Protein 8PZK (pdb70)

Organism: NCBI:txid1173026

Nearest PDB structures (foldseek):
  8pzk-assembly1_A  TM=1.003E+00  e=6.090E-59  Gloeocapsa sp. PCC 7428
  6s5l-assembly1_D  TM=9.122E-01  e=1.114E-14  Nostoc sp. PCC 7120 = FACHB-418
  6s5l-assembly1_I  TM=9.347E-01  e=3.614E-14  Nostoc sp. PCC 7120 = FACHB-418
  4xb4-assembly2_B  TM=9.027E-01  e=2.298E-13  Synechocystis sp. PCC 6803 substr. Kazusa
  5fcx-assembly1_A  TM=8.619E-01  e=5.285E-11  Nostoc sp. PCC 7120 = FACHB-418

B-factor: mean 34.84, std 12.85, range [13.61, 102.85]

Structure (mmCIF, N/CA/C/O backbone):
data_8PZK
#
_entry.id   8PZK
#
_cell.length_a   52.661
_cell.length_b   52.661
_cell.length_c   216.831
_cell.angle_alpha   90.000
_cell.angle_beta   90.000
_cell.angle_gamma   90.000
#
_symmetry.space_group_name_H-M   'P 43 21 2'
#
loop_
_entity.id
_entity.type
_entity.pdbx_description
1 polymer 'Orange carotenoid-binding protein'
2 non-polymer beta,beta-caroten-4-one
3 non-polymer 2-AMINO-2-HYDROXYMETHYL-PROPANE-1,3-DIOL
4 non-polymer 'AZIDE ION'
5 non-polymer GLYCEROL
6 water water
#
loop_
_atom_site.group_PDB
_atom_site.id
_atom_site.type_symbol
_atom_site.label_atom_id
_atom_site.label_alt_id
_atom_site.label_comp_id
_atom_site.label_asym_id
_atom_site.label_entity_id
_atom_site.label_seq_id
_atom_site.pdbx_PDB_ins_code
_atom_site.Cartn_x
_atom_site.Cartn_y
_atom_site.Cartn_z
_atom_site.occupancy
_atom_site.B_iso_or_equiv
_atom_site.auth_seq_id
_atom_site.auth_comp_id
_atom_site.auth_asym_id
_atom_site.auth_atom_id
_atom_site.pdbx_PDB_model_num
ATOM 1 N N . HIS A 1 3 ? -4.866 8.771 -14.529 1.000 86.457 0 HIS A N 1
ATOM 2 C CA . HIS A 1 3 ? -5.969 7.771 -14.609 1.000 81.841 0 HIS A CA 1
ATOM 3 C C . HIS A 1 3 ? -5.371 6.374 -14.858 1.000 87.485 0 HIS A C 1
ATOM 4 O O . HIS A 1 3 ? -4.449 6.220 -15.661 1.000 88.145 0 HIS A O 1
ATOM 19 N N . MET A 1 4 ? -5.897 5.361 -14.144 1.000 83.349 1 MET A N 1
ATOM 20 C CA . MET A 1 4 ? -5.515 3.960 -14.297 1.000 77.020 1 MET A CA 1
ATOM 21 C C . MET A 1 4 ? -6.774 3.113 -14.486 1.000 64.602 1 MET A C 1
ATOM 22 O O . MET A 1 4 ? -7.757 3.322 -13.789 1.000 63.087 1 MET A O 1
ATOM 36 N N . THR A 1 5 ? -6.733 2.130 -15.393 1.000 54.774 2 THR A N 1
ATOM 37 C CA . THR A 1 5 ? -7.877 1.245 -15.594 1.000 52.293 2 THR A CA 1
ATOM 38 C C . THR A 1 5 ? -7.855 0.158 -14.481 1.000 48.609 2 THR A C 1
ATOM 39 O O . THR A 1 5 ? -8.903 -0.098 -13.879 1.000 44.781 2 THR A O 1
ATOM 50 N N . PHE A 1 6 ? -6.675 -0.397 -14.106 1.000 40.530 3 PHE A N 1
ATOM 51 C CA . PHE A 1 6 ? -6.527 -1.369 -13.022 1.000 37.301 3 PHE A CA 1
ATOM 52 C C . PHE A 1 6 ? -5.302 -1.042 -12.170 1.000 36.355 3 PHE A C 1
ATOM 53 O O . PHE A 1 6 ? -4.299 -0.537 -12.677 1.000 34.962 3 PHE A O 1
ATOM 70 N N . THR A 1 7 ? -5.413 -1.281 -10.853 1.000 33.538 4 THR A N 1
ATOM 71 C CA . THR A 1 7 ? -4.278 -1.340 -9.950 1.000 33.424 4 THR A CA 1
ATOM 72 C C . THR A 1 7 ? -4.203 -2.774 -9.467 1.000 29.490 4 THR A C 1
ATOM 73 O O . THR A 1 7 ? -5.200 -3.498 -9.557 1.000 30.017 4 THR A O 1
ATOM 84 N N . ILE A 1 8 ? -3.041 -3.136 -8.911 1.000 32.139 5 ILE A N 1
ATOM 85 C CA . ILE A 1 8 ? -2.839 -4.442 -8.300 1.000 31.929 5 ILE A CA 1
ATOM 86 C C . ILE A 1 8 ? -3.980 -4.704 -7.323 1.000 31.786 5 ILE A C 1
ATOM 87 O O . ILE A 1 8 ? -4.511 -5.823 -7.264 1.000 28.123 5 ILE A O 1
ATOM 103 N N . GLU A 1 9 ? -4.325 -3.662 -6.547 1.000 38.089 6 GLU A N 1
ATOM 104 C CA . GLU A 1 9 ? -5.352 -3.798 -5.518 1.000 36.243 6 GLU A CA 1
ATOM 105 C C . GLU A 1 9 ? -6.681 -4.093 -6.193 1.000 33.410 6 GLU A C 1
ATOM 106 O O . GLU A 1 9 ? -7.339 -5.040 -5.811 1.000 33.288 6 GLU A O 1
ATOM 118 N N . SER A 1 10 ? -7.066 -3.333 -7.224 1.000 33.619 7 SER A N 1
ATOM 119 C CA . SER A 1 10 ? -8.357 -3.600 -7.833 1.000 33.343 7 SER A CA 1
ATOM 120 C C . SER A 1 10 ? -8.343 -4.929 -8.588 1.000 33.867 7 SER A C 1
ATOM 121 O O . SER A 1 10 ? -9.398 -5.540 -8.703 1.000 35.876 7 SER A O 1
ATOM 129 N N . ALA A 1 11 ? -7.168 -5.398 -9.060 1.000 32.859 8 ALA A N 1
ATOM 130 C CA . ALA A 1 11 ? -7.083 -6.671 -9.784 1.000 32.357 8 ALA A CA 1
ATOM 131 C C . ALA A 1 11 ? -7.391 -7.852 -8.871 1.000 29.499 8 ALA A C 1
ATOM 132 O O . ALA A 1 11 ? -7.839 -8.903 -9.327 1.000 29.636 8 ALA A O 1
ATOM 139 N N . ARG A 1 12 ? -7.153 -7.688 -7.572 1.000 28.937 9 ARG A N 1
ATOM 140 C CA . ARG A 1 12 ? -7.380 -8.791 -6.661 1.000 29.263 9 ARG A CA 1
ATOM 141 C C . ARG A 1 12 ? -8.840 -9.237 -6.630 1.000 29.082 9 ARG A C 1
ATOM 142 O O . ARG A 1 12 ? -9.054 -10.351 -6.178 1.000 28.940 9 ARG A O 1
ATOM 163 N N . SER A 1 13 ? -9.804 -8.379 -7.049 1.000 29.794 10 SER A N 1
ATOM 164 C CA A SER A 1 13 ? -11.224 -8.675 -6.917 0.500 30.824 10 SER A CA 1
ATOM 165 C CA B SER A 1 13 ? -11.234 -8.640 -6.930 0.500 31.412 10 SER A CA 1
ATOM 166 C C . SER A 1 13 ? -11.819 -9.283 -8.197 1.000 29.882 10 SER A C 1
ATOM 167 O O . SER A 1 13 ? -13.028 -9.457 -8.276 1.000 32.224 10 SER A O 1
ATOM 181 N N . ILE A 1 14 ? -11.003 -9.633 -9.213 1.000 27.971 11 ILE A N 1
ATOM 182 C CA . ILE A 1 14 ? -11.532 -10.278 -10.426 1.000 26.647 11 ILE A CA 1
ATOM 183 C C . ILE A 1 14 ? -12.153 -11.661 -10.084 1.000 25.866 11 ILE A C 1
ATOM 184 O O . ILE A 1 14 ? -11.633 -12.391 -9.227 1.000 23.707 11 ILE A O 1
ATOM 200 N N . PHE A 1 15 ? -13.254 -12.031 -10.793 1.000 25.534 12 PHE A N 1
ATOM 201 C CA . PHE A 1 15 ? -14.023 -13.257 -10.526 1.000 27.253 12 PHE A CA 1
ATOM 202 C C . PHE A 1 15 ? -14.336 -13.367 -9.020 1.000 26.291 12 PHE A C 1
ATOM 203 O O . PHE A 1 15 ? -13.914 -14.323 -8.358 1.000 23.252 12 PHE A O 1
ATOM 220 N N . PRO A 1 16 ? -15.027 -12.343 -8.457 1.000 28.152 13 PRO A N 1
ATOM 221 C CA . PRO A 1 16 ? -15.160 -12.190 -7.020 1.000 30.831 13 PRO A CA 1
ATOM 222 C C . PRO A 1 16 ? -15.969 -13.312 -6.374 1.000 32.557 13 PRO A C 1
ATOM 223 O O . PRO A 1 16 ? -15.797 -13.571 -5.192 1.000 32.748 13 PRO A O 1
ATOM 234 N N . ASP A 1 17 ? -16.798 -14.015 -7.158 1.000 32.039 14 ASP A N 1
ATOM 235 C CA . ASP A 1 17 ? -17.575 -15.134 -6.637 1.000 33.633 14 ASP A CA 1
ATOM 236 C C . ASP A 1 17 ? -16.858 -16.490 -6.749 1.000 32.774 14 ASP A C 1
ATOM 237 O O . ASP A 1 17 ? -17.483 -17.526 -6.542 1.000 32.582 14 ASP A O 1
ATOM 246 N N . THR A 1 18 ? -15.536 -16.514 -6.965 1.000 29.797 15 THR A N 1
ATOM 247 C CA . THR A 1 18 ? -14.764 -17.750 -6.849 1.000 28.241 15 THR A CA 1
ATOM 248 C C . THR A 1 18 ? -14.983 -18.360 -5.462 1.000 31.542 15 THR A C 1
ATOM 249 O O . THR A 1 18 ? -14.950 -17.606 -4.502 1.000 31.640 15 THR A O 1
ATOM 260 N N . GLN A 1 19 ? -15.111 -19.695 -5.375 1.000 31.137 16 GLN A N 1
ATOM 261 C CA . GLN A 1 19 ? -15.495 -20.402 -4.146 1.000 35.243 16 GLN A CA 1
ATOM 262 C C . GLN A 1 19 ? -14.232 -20.824 -3.378 1.000 28.479 16 GLN A C 1
ATOM 263 O O . GLN A 1 19 ? -13.806 -21.978 -3.409 1.000 28.097 16 GLN A O 1
ATOM 277 N N . VAL A 1 20 ? -13.656 -19.889 -2.619 1.000 24.885 17 VAL A N 1
ATOM 278 C CA . VAL A 1 20 ? -12.393 -20.093 -1.929 1.000 26.278 17 VAL A CA 1
ATOM 279 C C . VAL A 1 20 ? -12.641 -20.893 -0.642 1.000 24.353 17 VAL A C 1
ATOM 280 O O . VAL A 1 20 ? -13.705 -20.746 -0.048 1.000 24.750 17 VAL A O 1
ATOM 293 N N . ALA A 1 21 ? -11.688 -21.784 -0.261 1.000 24.441 18 ALA A N 1
ATOM 294 C CA . ALA A 1 21 ? -11.800 -22.628 0.940 1.000 24.914 18 ALA A CA 1
ATOM 295 C C . ALA A 1 21 ? -11.408 -21.826 2.191 1.000 25.232 18 ALA A C 1
ATOM 296 O O . ALA A 1 21 ? -10.364 -22.097 2.793 1.000 23.517 18 ALA A O 1
ATOM 303 N N . ASN A 1 22 ? -12.256 -20.862 2.588 1.000 25.529 19 ASN A N 1
ATOM 304 C CA . ASN A 1 22 ? -11.952 -19.990 3.720 1.000 25.266 19 ASN A CA 1
ATOM 305 C C . ASN A 1 22 ? -11.944 -20.707 5.077 1.000 26.309 19 ASN A C 1
ATOM 306 O O . ASN A 1 22 ? -11.408 -20.125 6.027 1.000 25.896 19 ASN A O 1
ATOM 317 N N . VAL A 1 23 ? -12.436 -21.958 5.149 1.000 25.449 20 VAL A N 1
ATOM 318 C CA . VAL A 1 23 ? -12.246 -22.832 6.307 1.000 26.895 20 VAL A CA 1
ATOM 319 C C . VAL A 1 23 ? -10.750 -23.000 6.620 1.000 26.128 20 VAL A C 1
ATOM 320 O O . VAL A 1 23 ? -10.362 -23.141 7.794 1.000 24.656 20 VAL A O 1
ATOM 333 N N . ILE A 1 24 ? -9.882 -22.953 5.618 1.000 23.843 21 ILE A N 1
ATOM 334 C CA . ILE A 1 24 ? -8.448 -23.053 5.894 1.000 23.881 21 ILE A CA 1
ATOM 335 C C . ILE A 1 24 ? -7.954 -21.919 6.793 1.000 24.824 21 ILE A C 1
ATOM 336 O O . ILE A 1 24 ? -7.491 -22.201 7.907 1.000 25.723 21 ILE A O 1
ATOM 352 N N . PRO A 1 25 ? -7.967 -20.634 6.372 1.000 24.441 22 PRO A N 1
ATOM 353 C CA . PRO A 1 25 ? -7.563 -19.546 7.268 1.000 25.136 22 PRO A CA 1
ATOM 354 C C . PRO A 1 25 ? -8.428 -19.426 8.526 1.000 23.629 22 PRO A C 1
ATOM 355 O O . PRO A 1 25 ? -7.879 -19.131 9.587 1.000 23.071 22 PRO A O 1
ATOM 366 N N . ALA A 1 26 ? -9.710 -19.824 8.441 1.000 25.016 23 ALA A N 1
ATOM 367 C CA . ALA A 1 26 ? -10.584 -19.875 9.613 1.000 25.895 23 ALA A CA 1
ATOM 368 C C . ALA A 1 26 ? -10.038 -20.826 10.686 1.000 28.074 23 ALA A C 1
ATOM 369 O O . ALA A 1 26 ? -9.994 -20.489 11.878 1.000 26.200 23 ALA A O 1
ATOM 376 N N . THR A 1 27 ? -9.587 -22.003 10.257 1.000 27.487 24 THR A N 1
ATOM 377 C CA . THR A 1 27 ? -9.016 -23.014 11.153 1.000 28.576 24 THR A CA 1
ATOM 378 C C . THR A 1 27 ? -7.658 -22.552 11.664 1.000 26.992 24 THR A C 1
ATOM 379 O O . THR A 1 27 ? -7.319 -22.738 12.832 1.000 25.991 24 THR A O 1
ATOM 390 N N . VAL A 1 28 ? -6.844 -21.951 10.785 1.000 26.091 25 VAL A N 1
ATOM 391 C CA . VAL A 1 28 ? -5.581 -21.386 11.260 1.000 27.570 25 VAL A CA 1
ATOM 392 C C . VAL A 1 28 ? -5.758 -20.312 12.365 1.000 27.070 25 VAL A C 1
ATOM 393 O O . VAL A 1 28 ? -4.979 -20.277 13.342 1.000 24.727 25 VAL A O 1
ATOM 406 N N . ALA A 1 29 ? -6.751 -19.425 12.194 1.000 28.074 26 ALA A N 1
ATOM 407 C CA . ALA A 1 29 ? -7.048 -18.355 13.152 1.000 28.318 26 ALA A CA 1
ATOM 408 C C . ALA A 1 29 ? -7.411 -18.977 14.498 1.000 29.162 26 ALA A C 1
ATOM 409 O O . ALA A 1 29 ? -6.872 -18.518 15.506 1.000 30.587 26 ALA A O 1
ATOM 416 N N . SER A 1 30 ? -8.261 -20.030 14.486 1.000 29.374 27 SER A N 1
ATOM 417 C CA . SER A 1 30 ? -8.626 -20.801 15.674 1.000 29.486 27 SER A CA 1
ATOM 418 C C . SER A 1 30 ? -7.420 -21.429 16.337 1.000 28.635 27 SER A C 1
ATOM 419 O O . SER A 1 30 ? -7.283 -21.384 17.563 1.000 29.685 27 SER A O 1
ATOM 427 N N . PHE A 1 31 ? -6.578 -22.049 15.526 1.000 25.736 28 PHE A N 1
ATOM 428 C CA . PHE A 1 31 ? -5.306 -22.589 15.976 1.000 25.105 28 PHE A CA 1
ATOM 429 C C . PHE A 1 31 ? -4.474 -21.523 16.671 1.000 24.861 28 PHE A C 1
ATOM 430 O O . PHE A 1 31 ? -3.928 -21.810 17.725 1.000 26.082 28 PHE A O 1
ATOM 447 N N . ASN A 1 32 ? -4.403 -20.299 16.149 1.000 25.526 29 ASN A N 1
ATOM 448 C CA . ASN A 1 32 ? -3.551 -19.268 16.750 1.000 29.038 29 ASN A CA 1
ATOM 449 C C . ASN A 1 32 ? -4.053 -18.717 18.106 1.000 31.754 29 ASN A C 1
ATOM 450 O O . ASN A 1 32 ? -3.345 -17.924 18.743 1.000 33.461 29 ASN A O 1
ATOM 461 N N . GLN A 1 33 ? -5.296 -19.051 18.483 1.000 30.617 30 GLN A N 1
ATOM 462 C CA . GLN A 1 33 ? -5.862 -18.724 19.772 1.000 35.202 30 GLN A CA 1
ATOM 463 C C . GLN A 1 33 ? -5.495 -19.779 20.826 1.000 35.860 30 GLN A C 1
ATOM 464 O O . GLN A 1 33 ? -5.789 -19.527 21.980 1.000 34.095 30 GLN A O 1
ATOM 478 N N . LEU A 1 34 ? -4.912 -20.936 20.456 1.000 31.767 31 LEU A N 1
ATOM 479 C CA . LEU A 1 34 ? -4.478 -21.980 21.390 1.000 35.685 31 LEU A CA 1
ATOM 480 C C . LEU A 1 34 ? -3.077 -21.703 21.971 1.000 33.560 31 LEU A C 1
ATOM 481 O O . LEU A 1 34 ? -2.197 -21.090 21.341 1.000 35.596 31 LEU A O 1
ATOM 497 N N . SER A 1 35 ? -2.803 -22.338 23.116 1.000 29.668 32 SER A N 1
ATOM 498 C CA . SER A 1 35 ? -1.524 -22.197 23.781 1.000 30.066 32 SER A CA 1
ATOM 499 C C . SER A 1 35 ? -0.501 -23.125 23.141 1.000 28.640 32 SER A C 1
ATOM 500 O O . SER A 1 35 ? -0.834 -24.185 22.595 1.000 29.336 32 SER A O 1
ATOM 508 N N . GLY A 1 36 ? 0.767 -22.729 23.262 1.000 27.710 33 GLY A N 1
ATOM 509 C CA . GLY A 1 36 ? 1.911 -23.449 22.731 1.000 27.060 33 GLY A CA 1
ATOM 510 C C . GLY A 1 36 ? 1.856 -24.973 22.869 1.000 28.182 33 GLY A C 1
ATOM 511 O O . GLY A 1 36 ? 2.088 -25.695 21.890 1.000 27.0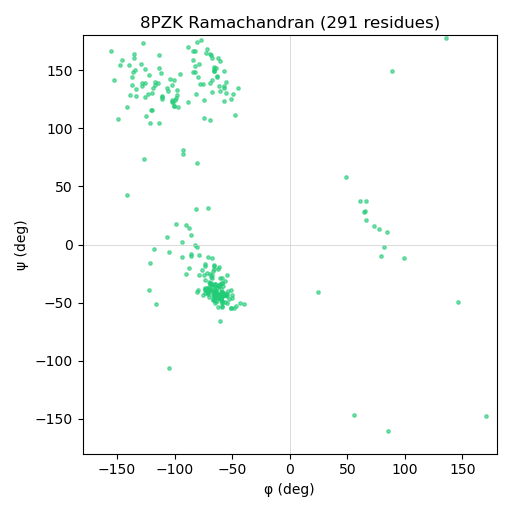34 33 GLY A O 1
ATOM 515 N N . GLU A 1 37 ? 1.592 -25.476 24.076 1.000 26.950 34 GLU A N 1
ATOM 516 C CA . GLU A 1 37 ? 1.602 -26.922 24.264 1.000 28.025 34 GLU A CA 1
ATOM 517 C C . GLU A 1 37 ? 0.483 -27.597 23.473 1.000 28.235 34 GLU A C 1
ATOM 518 O O . GLU A 1 37 ? 0.710 -28.644 22.870 1.000 28.990 34 GLU A O 1
ATOM 530 N N . ASP A 1 38 ? -0.728 -27.022 23.517 1.000 27.615 35 ASP A N 1
ATOM 531 C CA . ASP A 1 38 ? -1.844 -27.543 22.751 1.000 27.653 35 ASP A CA 1
ATOM 532 C C . ASP A 1 38 ? -1.484 -27.533 21.251 1.000 26.387 35 ASP A C 1
ATOM 533 O O . ASP A 1 38 ? -1.715 -28.497 20.541 1.000 28.223 35 ASP A O 1
ATOM 542 N N . GLN A 1 39 ? -0.845 -26.456 20.800 1.000 26.647 36 GLN A N 1
ATOM 543 C CA . GLN A 1 39 ? -0.475 -26.288 19.405 1.000 24.339 36 GLN A CA 1
ATOM 544 C C . GLN A 1 39 ? 0.435 -27.427 18.944 1.000 24.522 36 GLN A C 1
ATOM 545 O O . GLN A 1 39 ? 0.168 -28.062 17.898 1.000 23.887 36 GLN A O 1
ATOM 559 N N . LEU A 1 40 ? 1.532 -27.665 19.675 1.000 23.952 37 LEU A N 1
ATOM 560 C CA . LEU A 1 40 ? 2.497 -28.671 19.271 1.000 24.745 37 LEU A CA 1
ATOM 561 C C . LEU A 1 40 ? 1.844 -30.035 19.268 1.000 24.856 37 LEU A C 1
ATOM 562 O O . LEU A 1 40 ? 2.067 -30.797 18.335 1.000 26.313 37 LEU A O 1
ATOM 578 N N . ALA A 1 41 ? 1.059 -30.373 20.296 1.000 24.902 38 ALA A N 1
ATOM 579 C CA . ALA A 1 41 ? 0.447 -31.705 20.387 1.000 26.490 38 ALA A CA 1
ATOM 580 C C . ALA A 1 41 ? -0.575 -31.879 19.251 1.000 28.219 38 ALA A C 1
ATOM 581 O O . ALA A 1 41 ? -0.577 -32.930 18.601 1.000 28.806 38 ALA A O 1
ATOM 588 N N . LEU A 1 42 ? -1.403 -30.831 18.998 1.000 27.888 39 LEU A N 1
ATOM 589 C CA . LEU A 1 42 ? -2.347 -30.806 17.869 1.000 27.405 39 LEU A CA 1
ATOM 590 C C . LEU A 1 42 ? -1.628 -31.058 16.544 1.000 25.767 39 LEU A C 1
ATOM 591 O O . LEU A 1 42 ? -2.042 -31.922 15.791 1.000 26.632 39 LEU A O 1
ATOM 607 N N . LEU A 1 43 ? -0.539 -30.337 16.267 1.000 24.701 40 LEU A N 1
ATOM 608 C CA . LEU A 1 43 ? 0.208 -30.549 15.027 1.000 23.936 40 LEU A CA 1
ATOM 609 C C . LEU A 1 43 ? 0.755 -31.977 14.899 1.000 24.244 40 LEU A C 1
ATOM 610 O O . LEU A 1 43 ? 0.777 -32.554 13.798 1.000 22.134 40 LEU A O 1
ATOM 626 N N . TRP A 1 44 ? 1.274 -32.555 15.995 1.000 25.057 41 TRP A N 1
ATOM 627 C CA . TRP A 1 44 ? 1.701 -33.954 15.968 1.000 25.288 41 TRP A CA 1
ATOM 628 C C . TRP A 1 44 ? 0.549 -34.866 15.565 1.000 25.223 41 TRP A C 1
ATOM 629 O O . TRP A 1 44 ? 0.746 -35.727 14.712 1.000 24.958 41 TRP A O 1
ATOM 650 N N . PHE A 1 45 ? -0.677 -34.661 16.107 1.000 26.030 42 PHE A N 1
ATOM 651 C CA . PHE A 1 45 ? -1.776 -35.551 15.744 1.000 27.099 42 PHE A CA 1
ATOM 652 C C . PHE A 1 45 ? -2.196 -35.350 14.293 1.000 26.990 42 PHE A C 1
ATOM 653 O O . PHE A 1 45 ? -2.449 -36.342 13.626 1.000 29.769 42 PHE A O 1
ATOM 670 N N . VAL A 1 46 ? -2.222 -34.107 13.784 1.000 25.715 43 VAL A N 1
ATOM 671 C CA . VAL A 1 46 ? -2.630 -33.845 12.411 1.000 25.487 43 VAL A CA 1
ATOM 672 C C . VAL A 1 46 ? -1.663 -34.552 11.474 1.000 25.567 43 VAL A C 1
ATOM 673 O O . VAL A 1 46 ? -2.073 -35.289 10.571 1.000 26.220 43 VAL A O 1
ATOM 686 N N . TYR A 1 47 ? -0.378 -34.268 11.665 1.000 26.390 44 TYR A N 1
ATOM 687 C CA . TYR A 1 47 ? 0.671 -34.786 10.799 1.000 27.217 44 TYR A CA 1
ATOM 688 C C . TYR A 1 47 ? 0.671 -36.315 10.776 1.000 27.483 44 TYR A C 1
ATOM 689 O O . TYR A 1 47 ? 0.716 -36.883 9.690 1.000 27.209 44 TYR A O 1
ATOM 707 N N . THR A 1 48 ? 0.619 -36.969 11.959 1.000 27.532 45 THR A N 1
ATOM 708 C CA . THR A 1 48 ? 0.762 -38.411 12.070 1.000 27.644 45 THR A CA 1
ATOM 709 C C . THR A 1 48 ? -0.505 -39.155 11.647 1.000 29.905 45 THR A C 1
ATOM 710 O O . THR A 1 48 ? -0.426 -40.328 11.323 1.000 30.743 45 THR A O 1
ATOM 721 N N . GLU A 1 49 ? -1.670 -38.518 11.662 1.000 30.996 46 GLU A N 1
ATOM 722 C CA . GLU A 1 49 ? -2.916 -39.237 11.431 1.000 33.897 46 GLU A CA 1
ATOM 723 C C . GLU A 1 49 ? -3.487 -38.933 10.054 1.000 33.660 46 GLU A C 1
ATOM 724 O O . GLU A 1 49 ? -4.570 -39.394 9.758 1.000 32.921 46 GLU A O 1
ATOM 736 N N . MET A 1 50 ? -2.750 -38.201 9.213 1.000 34.290 47 MET A N 1
ATOM 737 C CA . MET A 1 50 ? -3.269 -37.744 7.927 1.000 38.101 47 MET A CA 1
ATOM 738 C C . MET A 1 50 ? -3.431 -38.854 6.872 1.000 36.838 47 MET A C 1
ATOM 739 O O . MET A 1 50 ? -4.174 -38.651 5.921 1.000 38.912 47 MET A O 1
ATOM 753 N N . GLY A 1 51 ? -2.671 -39.952 6.982 1.000 38.021 48 GLY A N 1
ATOM 754 C CA . GLY A 1 51 ? -2.684 -41.056 6.039 1.000 42.397 48 GLY A CA 1
ATOM 755 C C . GLY A 1 51 ? -1.918 -40.766 4.748 1.000 44.071 48 GLY A C 1
ATOM 756 O O . GLY A 1 51 ? -2.065 -41.507 3.804 1.000 47.834 48 GLY A O 1
ATOM 760 N N . VAL A 1 52 ? -1.106 -39.704 4.716 1.000 42.554 49 VAL A N 1
ATOM 761 C CA . VAL A 1 52 ? -0.384 -39.243 3.549 1.000 39.625 49 VAL A CA 1
ATOM 762 C C . VAL A 1 52 ? 1.086 -39.511 3.809 1.000 40.832 49 VAL A C 1
ATOM 763 O O . VAL A 1 52 ? 1.594 -39.005 4.803 1.000 45.772 49 VAL A O 1
ATOM 776 N N . THR A 1 53 ? 1.795 -40.196 2.906 1.000 43.938 50 THR A N 1
ATOM 777 C CA . THR A 1 53 ? 3.241 -40.334 3.064 1.000 46.661 50 THR A CA 1
ATOM 778 C C . THR A 1 53 ? 3.904 -39.060 2.543 1.000 43.770 50 THR A C 1
ATOM 779 O O . THR A 1 53 ? 3.686 -38.668 1.402 1.000 39.013 50 THR A O 1
ATOM 790 N N . ILE A 1 54 ? 4.788 -38.495 3.361 1.000 41.775 51 ILE A N 1
ATOM 791 C CA . ILE A 1 54 ? 5.519 -37.282 3.061 1.000 43.283 51 ILE A CA 1
ATOM 792 C C . ILE A 1 54 ? 6.922 -37.689 2.615 1.000 51.575 51 ILE A C 1
ATOM 793 O O . ILE A 1 54 ? 7.618 -38.343 3.379 1.000 53.661 51 ILE A O 1
ATOM 809 N N . THR A 1 55 ? 7.301 -37.333 1.382 1.000 53.626 52 THR A N 1
ATOM 810 C CA . THR A 1 55 ? 8.665 -37.476 0.892 1.000 62.789 52 THR A CA 1
ATOM 811 C C . THR A 1 55 ? 9.352 -36.108 0.947 1.000 60.825 52 THR A C 1
ATOM 812 O O . THR A 1 55 ? 8.921 -35.169 0.263 1.000 61.699 52 THR A O 1
ATOM 823 N N . PRO A 1 56 ? 10.497 -35.979 1.658 1.000 53.917 53 PRO A N 1
ATOM 824 C CA . PRO A 1 56 ? 11.391 -34.841 1.461 1.000 50.633 53 PRO A CA 1
ATOM 825 C C . PRO A 1 56 ? 12.177 -34.928 0.150 1.000 52.145 53 PRO A C 1
ATOM 826 O O . PRO A 1 56 ? 12.705 -33.903 -0.264 1.000 50.968 53 PRO A O 1
ATOM 837 N N . ALA A 1 57 ? 12.271 -36.135 -0.454 1.000 50.006 54 ALA A N 1
ATOM 838 C CA . ALA A 1 57 ? 13.237 -36.484 -1.495 1.000 58.815 54 ALA A CA 1
ATOM 839 C C . ALA A 1 57 ? 13.052 -35.666 -2.783 1.000 58.643 54 ALA A C 1
ATOM 840 O O . ALA A 1 57 ? 14.062 -35.280 -3.374 1.000 57.134 54 ALA A O 1
ATOM 847 N N . ALA A 1 58 ? 11.800 -35.334 -3.173 1.000 53.542 55 ALA A N 1
ATOM 848 C CA . ALA A 1 58 ? 11.493 -34.695 -4.462 1.000 57.151 55 ALA A CA 1
ATOM 849 C C . ALA A 1 58 ? 11.566 -33.159 -4.427 1.000 57.829 55 ALA A C 1
ATOM 850 O O . ALA A 1 58 ? 11.149 -32.476 -5.388 1.000 53.808 55 ALA A O 1
ATOM 857 N N . VAL A 1 59 ? 12.163 -32.608 -3.356 1.000 53.850 56 VAL A N 1
ATOM 858 C CA . VAL A 1 59 ? 12.020 -31.207 -3.033 1.000 55.252 56 VAL A CA 1
ATOM 859 C C . VAL A 1 59 ? 13.331 -30.509 -3.426 1.000 47.855 56 VAL A C 1
ATOM 860 O O . VAL A 1 59 ? 13.228 -29.289 -3.636 1.000 53.959 56 VAL A O 1
ATOM 873 N N . ASN A 1 63 ? 17.907 -28.304 -0.202 1.000 42.977 60 ASN A N 1
ATOM 874 C CA . ASN A 1 63 ? 16.769 -27.888 0.674 1.000 47.129 60 ASN A CA 1
ATOM 875 C C . ASN A 1 63 ? 17.112 -27.914 2.172 1.000 50.665 60 ASN A C 1
ATOM 876 O O . ASN A 1 63 ? 16.778 -26.974 2.894 1.000 50.530 60 ASN A O 1
ATOM 887 N N . MET A 1 64 ? 17.692 -29.029 2.634 1.000 49.013 61 MET A N 1
ATOM 888 C CA . MET A 1 64 ? 17.937 -29.288 4.048 1.000 49.388 61 MET A CA 1
ATOM 889 C C . MET A 1 64 ? 19.281 -28.719 4.505 1.000 44.596 61 MET A C 1
ATOM 890 O O . MET A 1 64 ? 19.444 -28.441 5.702 1.000 39.478 61 MET A O 1
ATOM 904 N N . ILE A 1 65 ? 20.199 -28.461 3.558 1.000 40.342 62 ILE A N 1
ATOM 905 C CA . ILE A 1 65 ? 21.523 -27.928 3.862 1.000 44.343 62 ILE A CA 1
ATOM 906 C C . ILE A 1 65 ? 21.388 -26.586 4.588 1.000 40.205 62 ILE A C 1
ATOM 907 O O . ILE A 1 65 ? 22.183 -26.292 5.479 1.000 41.308 62 ILE A O 1
ATOM 923 N N . PHE A 1 66 ? 20.341 -25.820 4.252 1.000 39.287 63 PHE A N 1
ATOM 924 C CA . PHE A 1 66 ? 20.070 -24.546 4.917 1.000 42.557 63 PHE A CA 1
ATOM 925 C C . PHE A 1 66 ? 19.713 -24.734 6.401 1.000 36.080 63 PHE A C 1
ATOM 926 O O . PHE A 1 66 ? 20.143 -23.920 7.197 1.000 37.785 63 PHE A O 1
ATOM 943 N N . ALA A 1 67 ? 19.028 -25.836 6.763 1.000 34.283 64 ALA A N 1
ATOM 944 C CA . ALA A 1 67 ? 18.541 -26.098 8.131 1.000 31.732 64 ALA A CA 1
ATOM 945 C C . ALA A 1 67 ? 19.486 -26.937 9.007 1.000 32.396 64 ALA A C 1
ATOM 946 O O . ALA A 1 67 ? 19.223 -27.085 10.216 1.000 30.764 64 ALA A O 1
ATOM 953 N N . GLU A 1 68 ? 20.548 -27.544 8.435 1.000 32.254 65 GLU A N 1
ATOM 954 C CA . GLU A 1 68 ? 21.297 -28.596 9.120 1.000 35.200 65 GLU A CA 1
ATOM 955 C C . GLU A 1 68 ? 22.033 -28.104 10.379 1.000 34.220 65 GLU A C 1
ATOM 956 O O . GLU A 1 68 ? 22.195 -28.844 11.334 1.000 34.333 65 GLU A O 1
ATOM 968 N N . LYS A 1 69 ? 22.540 -26.888 10.358 1.000 35.155 66 LYS A N 1
ATOM 969 C CA . LYS A 1 69 ? 23.282 -26.344 11.490 1.000 39.410 66 LYS A CA 1
ATOM 970 C C . LYS A 1 69 ? 22.306 -26.167 12.662 1.000 32.527 66 LYS A C 1
ATOM 971 O O . LYS A 1 69 ? 22.554 -26.670 13.738 1.000 30.303 66 LYS A O 1
ATOM 990 N N . THR A 1 70 ? 21.144 -25.566 12.404 1.000 30.269 67 THR A N 1
ATOM 991 C CA . THR A 1 70 ? 20.139 -25.437 13.446 1.000 30.737 67 THR A CA 1
ATOM 992 C C . THR A 1 70 ? 19.643 -26.806 13.912 1.000 30.139 67 THR A C 1
ATOM 993 O O . THR A 1 70 ? 19.370 -26.978 15.108 1.000 28.987 67 THR A O 1
ATOM 1004 N N . LEU A 1 71 ? 19.387 -27.741 12.979 1.000 28.723 68 LEU A N 1
ATOM 1005 C CA . LEU A 1 71 ? 18.968 -29.093 13.347 1.000 28.186 68 LEU A CA 1
ATOM 1006 C C . LEU A 1 71 ? 19.985 -29.801 14.235 1.000 29.251 68 LEU A C 1
ATOM 1007 O O . LEU A 1 71 ? 19.578 -30.421 15.219 1.000 29.560 68 LEU A O 1
ATOM 1023 N N . THR A 1 72 ? 21.289 -29.661 13.941 1.000 30.510 69 THR A N 1
ATOM 1024 C CA . THR A 1 72 ? 22.318 -30.335 14.727 1.000 31.790 69 THR A CA 1
ATOM 1025 C C . THR A 1 72 ? 22.315 -29.796 16.163 1.000 33.972 69 THR A C 1
ATOM 1026 O O . THR A 1 72 ? 22.412 -30.555 17.143 1.000 32.231 69 THR A O 1
ATOM 1037 N N . GLN A 1 73 ? 22.242 -28.465 16.247 1.000 33.129 70 GLN A N 1
ATOM 1038 C CA . GLN A 1 73 ? 22.095 -27.735 17.485 1.000 34.631 70 GLN A CA 1
ATOM 1039 C C . GLN A 1 73 ? 20.974 -28.339 18.339 1.000 35.047 70 GLN A C 1
ATOM 1040 O O . GLN A 1 73 ? 21.186 -28.717 19.511 1.000 34.684 70 GLN A O 1
ATOM 1054 N N . ILE A 1 74 ? 19.780 -28.451 17.748 1.000 28.585 71 ILE A N 1
ATOM 1055 C CA . ILE A 1 74 ? 18.643 -28.973 18.489 1.000 28.053 71 ILE A CA 1
ATOM 1056 C C . ILE A 1 74 ? 18.856 -30.436 18.889 1.000 29.306 71 ILE A C 1
ATOM 1057 O O . ILE A 1 74 ? 18.629 -30.794 20.077 1.000 26.883 71 ILE A O 1
ATOM 1073 N N . GLN A 1 75 ? 19.406 -31.231 17.956 1.000 28.250 72 GLN A N 1
ATOM 1074 C CA . GLN A 1 75 ? 19.707 -32.621 18.263 1.000 29.680 72 GLN A CA 1
ATOM 1075 C C . GLN A 1 75 ? 20.654 -32.776 19.461 1.000 29.076 72 GLN A C 1
ATOM 1076 O O . GLN A 1 75 ? 20.511 -33.746 20.170 1.000 27.287 72 GLN A O 1
ATOM 1090 N N . GLN A 1 76 ? 21.620 -31.875 19.637 1.000 30.254 73 GLN A N 1
ATOM 1091 C CA A GLN A 1 76 ? 22.601 -32.004 20.698 0.500 33.404 73 GLN A CA 1
ATOM 1092 C CA B GLN A 1 76 ? 22.614 -31.942 20.693 0.500 33.945 73 GLN A CA 1
ATOM 1093 C C . GLN A 1 76 ? 22.012 -31.531 22.043 1.000 33.360 73 GLN A C 1
ATOM 1094 O O . GLN A 1 76 ? 22.508 -31.919 23.082 1.000 33.548 73 GLN A O 1
ATOM 1120 N N . MET A 1 77 ? 20.953 -30.697 22.044 1.000 31.702 74 MET A N 1
ATOM 1121 C CA . MET A 1 77 ? 20.365 -30.206 23.288 1.000 30.302 74 MET A CA 1
ATOM 1122 C C . MET A 1 77 ? 19.727 -31.338 24.089 1.000 33.224 74 MET A C 1
ATOM 1123 O O . MET A 1 77 ? 19.229 -32.324 23.545 1.000 33.053 74 MET A O 1
ATOM 1137 N N . PRO A 1 78 ? 19.646 -31.213 25.436 1.000 31.668 75 PRO A N 1
ATOM 1138 C CA . PRO A 1 78 ? 18.829 -32.146 26.230 1.000 30.832 75 PRO A CA 1
ATOM 1139 C C . PRO A 1 78 ? 17.349 -31.916 25.952 1.000 28.681 75 PRO A C 1
ATOM 1140 O O . PRO A 1 78 ? 17.012 -30.849 25.502 1.000 28.576 75 PRO A O 1
ATOM 1151 N N . ALA A 1 79 ? 16.500 -32.876 26.327 1.000 30.904 76 ALA A N 1
ATOM 1152 C CA . ALA A 1 79 ? 15.077 -32.938 26.020 1.000 31.585 76 ALA A CA 1
ATOM 1153 C C . ALA A 1 79 ? 14.347 -31.693 26.483 1.000 32.931 76 ALA A C 1
ATOM 1154 O O . ALA A 1 79 ? 13.469 -31.217 25.766 1.000 31.075 76 ALA A O 1
ATOM 1161 N N . GLN A 1 80 ? 14.692 -31.211 27.694 1.000 33.268 77 GLN A N 1
ATOM 1162 C CA . GLN A 1 80 ? 14.058 -30.021 28.240 1.000 33.390 77 GLN A CA 1
ATOM 1163 C C . GLN A 1 80 ? 14.255 -28.831 27.313 1.000 29.163 77 GLN A C 1
ATOM 1164 O O . GLN A 1 80 ? 13.308 -28.069 27.111 1.000 28.100 77 GLN A O 1
ATOM 1178 N N . GLU A 1 81 ? 15.484 -28.644 26.815 1.000 25.928 78 GLU A N 1
ATOM 1179 C CA . GLU A 1 81 ? 15.760 -27.518 25.941 1.000 26.728 78 GLU A CA 1
ATOM 1180 C C . GLU A 1 81 ? 15.161 -27.724 24.530 1.000 24.735 78 GLU A C 1
ATOM 1181 O O . GLU A 1 81 ? 14.628 -26.784 23.903 1.000 23.368 78 GLU A O 1
ATOM 1193 N N . GLN A 1 82 ? 15.213 -28.964 24.047 1.000 25.568 79 GLN A N 1
ATOM 1194 C CA . GLN A 1 82 ? 14.614 -29.280 22.765 1.000 26.163 79 GLN A CA 1
ATOM 1195 C C . GLN A 1 82 ? 13.137 -28.854 22.755 1.000 27.242 79 GLN A C 1
ATOM 1196 O O . GLN A 1 82 ? 12.661 -28.246 21.773 1.000 24.756 79 GLN A O 1
ATOM 1210 N N . THR A 1 83 ? 12.394 -29.156 23.839 1.000 25.184 80 THR A N 1
ATOM 1211 C CA . THR A 1 83 ? 10.954 -28.888 23.866 1.000 25.345 80 THR A CA 1
ATOM 1212 C C . THR A 1 83 ? 10.736 -27.378 23.975 1.000 24.167 80 THR A C 1
ATOM 1213 O O . THR A 1 83 ? 9.841 -26.829 23.322 1.000 25.226 80 THR A O 1
ATOM 1224 N N . GLN A 1 84 ? 11.592 -26.702 24.738 1.000 24.388 81 GLN A N 1
ATOM 1225 C CA . GLN A 1 84 ? 11.486 -25.262 24.868 1.000 24.708 81 GLN A CA 1
ATOM 1226 C C . GLN A 1 84 ? 11.640 -24.587 23.490 1.000 25.685 81 GLN A C 1
ATOM 1227 O O . GLN A 1 84 ? 10.937 -23.629 23.213 1.000 25.140 81 GLN A O 1
ATOM 1241 N N . VAL A 1 85 ? 12.607 -25.061 22.679 1.000 26.741 82 VAL A N 1
ATOM 1242 C CA . VAL A 1 85 ? 12.858 -24.523 21.332 1.000 26.178 82 VAL A CA 1
ATOM 1243 C C . VAL A 1 85 ? 11.633 -24.663 20.452 1.000 24.394 82 VAL A C 1
ATOM 1244 O O . VAL A 1 85 ? 11.277 -23.732 19.737 1.000 22.037 82 VAL A O 1
ATOM 1257 N N . MET A 1 86 ? 10.989 -25.827 20.531 1.000 23.472 83 MET A N 1
ATOM 1258 C CA . MET A 1 86 ? 9.844 -26.114 19.707 1.000 23.436 83 MET A CA 1
ATOM 1259 C C . MET A 1 86 ? 8.657 -25.285 20.171 1.000 23.538 83 MET A C 1
ATOM 1260 O O . MET A 1 86 ? 8.011 -24.645 19.310 1.000 22.512 83 MET A O 1
ATOM 1286 N N . ASP A 1 88 ? 9.377 -22.065 21.602 1.000 26.919 85 ASP A N 1
ATOM 1287 C CA . ASP A 1 88 ? 9.722 -20.706 21.100 1.000 27.230 85 ASP A CA 1
ATOM 1288 C C . ASP A 1 88 ? 9.206 -20.493 19.669 1.000 26.117 85 ASP A C 1
ATOM 1289 O O . ASP A 1 88 ? 8.576 -19.463 19.386 1.000 24.178 85 ASP A O 1
ATOM 1298 N N . LEU A 1 89 ? 9.344 -21.550 18.834 1.000 24.507 86 LEU A N 1
ATOM 1299 C CA . LEU A 1 89 ? 8.980 -21.492 17.419 1.000 24.635 86 LEU A CA 1
ATOM 1300 C C . LEU A 1 89 ? 7.481 -21.296 17.253 1.000 25.946 86 LEU A C 1
ATOM 1301 O O . LEU A 1 89 ? 7.082 -20.396 16.510 1.000 28.706 86 LEU A O 1
ATOM 1317 N N . VAL A 1 90 ? 6.684 -22.091 17.976 1.000 25.893 87 VAL A N 1
ATOM 1318 C CA . VAL A 1 90 ? 5.241 -22.071 17.813 1.000 27.541 87 VAL A CA 1
ATOM 1319 C C . VAL A 1 90 ? 4.655 -20.801 18.446 1.000 29.663 87 VAL A C 1
ATOM 1320 O O . VAL A 1 90 ? 3.708 -20.224 17.901 1.000 25.811 87 VAL A O 1
ATOM 1333 N N . ASN A 1 91 ? 5.310 -20.275 19.516 1.000 29.603 88 ASN A N 1
ATOM 1334 C CA . ASN A 1 91 ? 4.864 -19.099 20.242 1.000 29.117 88 ASN A CA 1
ATOM 1335 C C . ASN A 1 91 ? 5.360 -17.793 19.620 1.000 31.539 88 ASN A C 1
ATOM 1336 O O . ASN A 1 91 ? 4.946 -16.728 20.058 1.000 30.587 88 ASN A O 1
ATOM 1347 N N . HIS A 1 92 ? 6.254 -17.855 18.623 1.000 27.501 89 HIS A N 1
ATOM 1348 C CA . HIS A 1 92 ? 6.822 -16.664 18.008 1.000 29.050 89 HIS A CA 1
ATOM 1349 C C . HIS A 1 92 ? 7.688 -15.879 18.972 1.000 32.698 89 HIS A C 1
ATOM 1350 O O . HIS A 1 92 ? 7.700 -14.655 18.906 1.000 32.753 89 HIS A O 1
ATOM 1365 N N . THR A 1 93 ? 8.437 -16.589 19.823 1.000 32.797 90 THR A N 1
ATOM 1366 C CA . THR A 1 93 ? 9.325 -15.942 20.779 1.000 31.506 90 THR A CA 1
ATOM 1367 C C . THR A 1 93 ? 10.558 -15.424 20.046 1.000 31.366 90 THR A C 1
ATOM 1368 O O . THR A 1 93 ? 11.142 -16.132 19.232 1.000 31.162 90 THR A O 1
ATOM 1379 N N . ASP A 1 94 ? 10.993 -14.215 20.401 1.000 32.007 91 ASP A N 1
ATOM 1380 C CA . ASP A 1 94 ? 12.252 -13.690 19.925 1.000 33.398 91 ASP A CA 1
ATOM 1381 C C . ASP A 1 94 ? 13.384 -14.485 20.560 1.000 32.340 91 ASP A C 1
ATOM 1382 O O . ASP A 1 94 ? 13.639 -14.372 21.750 1.000 32.585 91 ASP A O 1
ATOM 1391 N N . THR A 1 95 ? 14.032 -15.315 19.763 1.000 31.042 92 THR A N 1
ATOM 1392 C CA . THR A 1 95 ? 15.245 -16.013 20.116 1.000 31.886 92 THR A CA 1
ATOM 1393 C C . THR A 1 95 ? 16.091 -16.183 18.867 1.000 33.721 92 THR A C 1
ATOM 1394 O O . THR A 1 95 ? 15.553 -16.189 17.752 1.000 34.725 92 THR A O 1
ATOM 1405 N N . PRO A 1 96 ? 17.422 -16.308 19.011 1.000 36.205 93 PRO A N 1
ATOM 1406 C CA . PRO A 1 96 ? 18.292 -16.624 17.886 1.000 36.085 93 PRO A CA 1
ATOM 1407 C C . PRO A 1 96 ? 17.799 -17.713 16.922 1.000 33.742 93 PRO A C 1
ATOM 1408 O O . PRO A 1 96 ? 17.740 -17.462 15.729 1.000 33.099 93 PRO A O 1
ATOM 1419 N N . ILE A 1 97 ? 17.394 -18.880 17.437 1.000 31.610 94 ILE A N 1
ATOM 1420 C CA . ILE A 1 97 ? 16.844 -19.955 16.621 1.000 29.097 94 ILE A CA 1
ATOM 1421 C C . ILE A 1 97 ? 15.544 -19.518 15.932 1.000 28.306 94 ILE A C 1
ATOM 1422 O O . ILE A 1 97 ? 15.405 -19.738 14.730 1.000 25.73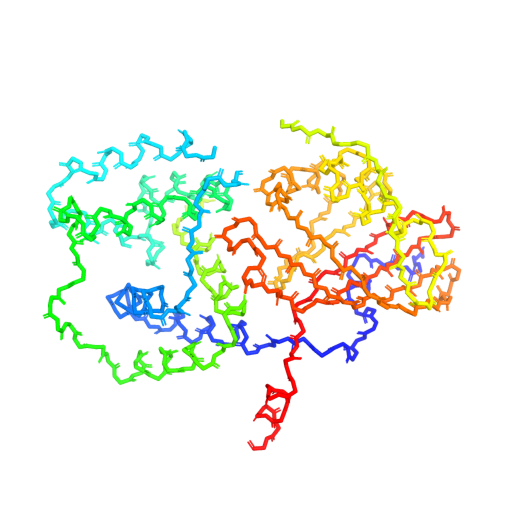4 94 ILE A O 1
ATOM 1438 N N . CYS A 1 98 ? 14.630 -18.854 16.631 1.000 26.730 95 CYS A N 1
ATOM 1439 C CA . CYS A 1 98 ? 13.442 -18.285 15.981 1.000 28.782 95 CYS A CA 1
ATOM 1440 C C . CYS A 1 98 ? 13.745 -17.274 14.863 1.000 29.292 95 CYS A C 1
ATOM 1441 O O . CYS A 1 98 ? 13.110 -17.324 13.807 1.000 26.974 95 CYS A O 1
ATOM 1449 N N . ARG A 1 99 ? 14.736 -16.393 15.043 1.000 29.997 96 ARG A N 1
ATOM 1450 C CA . ARG A 1 99 ? 15.144 -15.515 13.951 1.000 30.598 96 ARG A CA 1
ATOM 1451 C C . ARG A 1 99 ? 15.789 -16.297 12.794 1.000 31.868 96 ARG A C 1
ATOM 1452 O O . ARG A 1 99 ? 15.509 -15.990 11.630 1.000 28.873 96 ARG A O 1
ATOM 1473 N N . THR A 1 100 ? 16.647 -17.296 13.084 1.000 31.084 97 THR A N 1
ATOM 1474 C CA . THR A 1 100 ? 17.265 -18.077 12.006 1.000 32.632 97 THR A CA 1
ATOM 1475 C C . THR A 1 100 ? 16.207 -18.806 11.154 1.000 31.431 97 THR A C 1
ATOM 1476 O O . THR A 1 100 ? 16.281 -18.850 9.914 1.000 30.873 97 THR A O 1
ATOM 1487 N N . TYR A 1 101 ? 15.236 -19.409 11.849 1.000 27.349 98 TYR A N 1
ATOM 1488 C CA . TYR A 1 101 ? 14.101 -20.066 11.245 1.000 27.448 98 TYR A CA 1
ATOM 1489 C C . TYR A 1 101 ? 13.326 -19.126 10.338 1.000 29.145 98 TYR A C 1
ATOM 1490 O O . TYR A 1 101 ? 12.949 -19.531 9.240 1.000 30.495 98 TYR A O 1
ATOM 1508 N N . SER A 1 102 ? 13.086 -17.881 10.765 1.000 30.364 99 SER A N 1
ATOM 1509 C CA . SER A 1 102 ? 12.313 -16.983 9.933 1.000 34.226 99 SER A CA 1
ATOM 1510 C C . SER A 1 102 ? 13.059 -16.657 8.628 1.000 34.411 99 SER A C 1
ATOM 1511 O O . SER A 1 102 ? 12.385 -16.242 7.716 1.000 34.779 99 SER A O 1
ATOM 1519 N N . SER A 1 103 ? 14.388 -16.889 8.537 1.000 36.267 100 SER A N 1
ATOM 1520 C CA A SER A 1 103 ? 15.128 -16.686 7.301 0.500 36.074 100 SER A CA 1
ATOM 1521 C CA B SER A 1 103 ? 15.219 -16.723 7.346 0.500 35.565 100 SER A CA 1
ATOM 1522 C C . SER A 1 103 ? 15.090 -17.907 6.382 1.000 35.659 100 SER A C 1
ATOM 1523 O O . SER A 1 103 ? 15.372 -17.777 5.207 1.000 36.640 100 SER A O 1
ATOM 1537 N N . PHE A 1 104 ? 14.666 -19.078 6.851 1.000 32.138 101 PHE A N 1
ATOM 1538 C CA . PHE A 1 104 ? 14.494 -20.232 5.979 1.000 29.594 101 PHE A CA 1
ATOM 1539 C C . PHE A 1 104 ? 13.411 -20.023 4.900 1.000 29.181 101 PHE A C 1
ATOM 1540 O O . PHE A 1 104 ? 12.348 -19.453 5.166 1.000 28.729 101 PHE A O 1
ATOM 1557 N N . GLY A 1 105 ? 13.637 -20.597 3.705 1.000 28.348 102 GLY A N 1
ATOM 1558 C CA . GLY A 1 105 ? 12.603 -20.716 2.692 1.000 28.257 102 GLY A CA 1
ATOM 1559 C C . GLY A 1 105 ? 11.510 -21.686 3.129 1.000 27.924 102 GLY A C 1
ATOM 1560 O O . GLY A 1 105 ? 11.740 -22.495 4.025 1.000 30.291 102 GLY A O 1
ATOM 1564 N N . THR A 1 106 ? 10.327 -21.602 2.511 1.000 25.777 103 THR A N 1
ATOM 1565 C CA . THR A 1 106 ? 9.144 -22.332 2.952 1.000 25.212 103 THR A CA 1
ATOM 1566 C C . THR A 1 106 ? 9.434 -23.821 3.014 1.000 25.891 103 THR A C 1
ATOM 1567 O O . THR A 1 106 ? 9.239 -24.472 4.042 1.000 26.359 103 THR A O 1
ATOM 1578 N N . ASN A 1 107 ? 10.002 -24.342 1.934 1.000 24.204 104 ASN A N 1
ATOM 1579 C CA . ASN A 1 107 ? 10.344 -25.749 1.902 1.000 25.285 104 ASN A CA 1
ATOM 1580 C C . ASN A 1 107 ? 11.472 -26.096 2.861 1.000 25.104 104 ASN A C 1
ATOM 1581 O O . ASN A 1 107 ? 11.547 -27.231 3.282 1.000 24.516 104 ASN A O 1
ATOM 1592 N N . VAL A 1 108 ? 12.373 -25.159 3.174 1.000 26.428 105 VAL A N 1
ATOM 1593 C CA . VAL A 1 108 ? 13.351 -25.448 4.209 1.000 28.129 105 VAL A CA 1
ATOM 1594 C C . VAL A 1 108 ? 12.662 -25.579 5.573 1.000 26.834 105 VAL A C 1
ATOM 1595 O O . VAL A 1 108 ? 13.045 -26.441 6.348 1.000 27.674 105 VAL A O 1
ATOM 1608 N N . LYS A 1 109 ? 11.769 -24.637 5.922 1.000 25.524 106 LYS A N 1
ATOM 1609 C CA . LYS A 1 109 ? 10.984 -24.753 7.153 1.000 24.950 106 LYS A CA 1
ATOM 1610 C C . LYS A 1 109 ? 10.320 -26.128 7.255 1.000 22.951 106 LYS A C 1
ATOM 1611 O O . LYS A 1 109 ? 10.243 -26.701 8.334 1.000 23.745 106 LYS A O 1
ATOM 1630 N N . LEU A 1 110 ? 9.702 -26.585 6.174 1.000 22.564 107 LEU A N 1
ATOM 1631 C CA . LEU A 1 110 ? 8.966 -27.837 6.164 1.000 22.684 107 LEU A CA 1
ATOM 1632 C C . LEU A 1 110 ? 9.931 -28.991 6.330 1.000 23.866 107 LEU A C 1
ATOM 1633 O O . LEU A 1 110 ? 9.586 -29.969 6.992 1.000 24.252 107 LEU A O 1
ATOM 1649 N N . GLY A 1 111 ? 11.119 -28.883 5.733 1.000 24.348 108 GLY A N 1
ATOM 1650 C CA . GLY A 1 111 ? 12.103 -29.942 5.878 1.000 24.990 108 GLY A CA 1
ATOM 1651 C C . GLY A 1 111 ? 12.651 -29.969 7.293 1.000 26.059 108 GLY A C 1
ATOM 1652 O O . GLY A 1 111 ? 12.915 -31.034 7.834 1.000 29.199 108 GLY A O 1
ATOM 1656 N N . PHE A 1 112 ? 12.808 -28.778 7.882 1.000 24.937 109 PHE A N 1
ATOM 1657 C CA . PHE A 1 112 ? 13.185 -28.665 9.289 1.000 25.139 109 PHE A CA 1
ATOM 1658 C C . PHE A 1 112 ? 12.268 -29.511 10.174 1.000 24.669 109 PHE A C 1
ATOM 1659 O O . PHE A 1 112 ? 12.730 -30.314 10.984 1.000 25.781 109 PHE A O 1
ATOM 1676 N N . TRP A 1 113 ? 10.965 -29.257 10.042 1.000 21.846 110 TRP A N 1
ATOM 1677 C CA . TRP A 1 113 ? 9.977 -29.889 10.884 1.000 22.971 110 TRP A CA 1
ATOM 1678 C C . TRP A 1 113 ? 9.845 -31.355 10.559 1.000 23.149 110 TRP A C 1
ATOM 1679 O O . TRP A 1 113 ? 9.618 -32.141 11.459 1.000 25.011 110 TRP A O 1
ATOM 1700 N N . TYR A 1 114 ? 10.045 -31.730 9.289 1.000 23.898 111 TYR A N 1
ATOM 1701 C CA . TYR A 1 114 ? 10.017 -33.130 8.920 1.000 24.732 111 TYR A CA 1
ATOM 1702 C C . TYR A 1 114 ? 11.125 -33.896 9.658 1.000 24.476 111 TYR A C 1
ATOM 1703 O O . TYR A 1 114 ? 10.841 -34.930 10.303 1.000 27.805 111 TYR A O 1
ATOM 1721 N N . GLN A 1 115 ? 12.342 -33.343 9.688 1.000 24.748 112 GLN A N 1
ATOM 1722 C CA . GLN A 1 115 ? 13.455 -34.033 10.346 1.000 26.351 112 GLN A CA 1
ATOM 1723 C C . GLN A 1 115 ? 13.204 -34.172 11.857 1.000 27.261 112 GLN A C 1
ATOM 1724 O O . GLN A 1 115 ? 13.450 -35.240 12.424 1.000 25.425 112 GLN A O 1
ATOM 1738 N N . LEU A 1 116 ? 12.627 -33.131 12.472 1.000 25.237 113 LEU A N 1
ATOM 1739 C CA . LEU A 1 116 ? 12.300 -33.229 13.895 1.000 26.133 113 LEU A CA 1
ATOM 1740 C C . LEU A 1 116 ? 11.256 -34.308 14.105 1.000 27.662 113 LEU A C 1
ATOM 1741 O O . LEU A 1 116 ? 11.365 -35.030 15.097 1.000 29.423 113 LEU A O 1
ATOM 1757 N N . SER A 1 117 ? 10.247 -34.391 13.229 1.000 28.082 114 SER A N 1
ATOM 1758 C CA . SER A 1 117 ? 9.231 -35.448 13.297 1.000 27.644 114 SER A CA 1
ATOM 1759 C C . SER A 1 117 ? 9.878 -36.835 13.258 1.000 29.141 114 SER A C 1
ATOM 1760 O O . SER A 1 117 ? 9.513 -37.730 14.030 1.000 31.772 114 SER A O 1
ATOM 1768 N N . GLU A 1 118 ? 10.856 -37.019 12.384 1.000 30.306 115 GLU A N 1
ATOM 1769 C CA . GLU A 1 118 ? 11.549 -38.299 12.289 1.000 32.276 115 GLU A CA 1
ATOM 1770 C C . GLU A 1 118 ? 12.326 -38.611 13.576 1.000 33.411 115 GLU A C 1
ATOM 1771 O O . GLU A 1 118 ? 12.293 -39.741 14.059 1.000 34.421 115 GLU A O 1
ATOM 1783 N N . TRP A 1 119 ? 13.028 -37.597 14.101 1.000 32.076 116 TRP A N 1
ATOM 1784 C CA . TRP A 1 119 ? 13.782 -37.741 15.336 1.000 33.217 116 TRP A CA 1
ATOM 1785 C C . TRP A 1 119 ? 12.894 -37.995 16.553 1.000 31.609 116 TRP A C 1
ATOM 1786 O O . TRP A 1 119 ? 13.299 -38.754 17.414 1.000 32.846 116 TRP A O 1
ATOM 1807 N N . MET A 1 120 ? 11.681 -37.429 16.610 1.000 30.602 117 MET A N 1
ATOM 1808 C CA . MET A 1 120 ? 10.742 -37.714 17.683 1.000 32.483 117 MET A CA 1
ATOM 1809 C C . MET A 1 120 ? 10.314 -39.191 17.673 1.000 36.357 117 MET A C 1
ATOM 1810 O O . MET A 1 120 ? 10.166 -39.813 18.734 1.000 34.647 117 MET A O 1
ATOM 1824 N N . LYS A 1 121 ? 10.078 -39.743 16.472 1.000 35.556 118 LYS A N 1
ATOM 1825 C CA . LYS A 1 121 ? 9.776 -41.163 16.310 1.000 37.114 118 LYS A CA 1
ATOM 1826 C C . LYS A 1 121 ? 10.926 -42.045 16.784 1.000 36.768 118 LYS A C 1
ATOM 1827 O O . LYS A 1 121 ? 10.677 -43.129 17.282 1.000 38.531 118 LYS A O 1
ATOM 1846 N N . GLN A 1 122 ? 12.169 -41.598 16.583 1.000 39.632 119 GLN A N 1
ATOM 1847 C CA . GLN A 1 122 ? 13.360 -42.399 16.856 1.000 43.102 119 GLN A CA 1
ATOM 1848 C C . GLN A 1 122 ? 13.916 -42.143 18.266 1.000 41.149 119 GLN A C 1
ATOM 1849 O O . GLN A 1 122 ? 14.981 -42.655 18.593 1.000 44.274 119 GLN A O 1
ATOM 1863 N N . GLY A 1 123 ? 13.248 -41.288 19.057 1.000 39.288 120 GLY A N 1
ATOM 1864 C CA . GLY A 1 123 ? 13.703 -40.885 20.372 1.000 38.000 120 GLY A CA 1
ATOM 1865 C C . GLY A 1 123 ? 15.012 -40.101 20.347 1.000 38.417 120 GLY A C 1
ATOM 1866 O O . GLY A 1 123 ? 15.724 -40.152 21.310 1.000 39.039 120 GLY A O 1
ATOM 1870 N N . ILE A 1 124 ? 15.342 -39.378 19.280 1.000 33.287 121 ILE A N 1
ATOM 1871 C CA . ILE A 1 124 ? 16.486 -38.472 19.254 1.000 34.206 121 ILE A CA 1
ATOM 1872 C C . ILE A 1 124 ? 16.019 -37.088 19.709 1.000 33.838 121 ILE A C 1
ATOM 1873 O O . ILE A 1 124 ? 16.826 -36.267 20.158 1.000 34.382 121 ILE A O 1
ATOM 1889 N N . VAL A 1 125 ? 14.716 -36.781 19.539 1.000 35.782 122 VAL A N 1
ATOM 1890 C CA . VAL A 1 125 ? 14.165 -35.508 19.975 1.000 33.424 122 VAL A CA 1
ATOM 1891 C C . VAL A 1 125 ? 12.980 -35.826 20.869 1.000 34.234 122 VAL A C 1
ATOM 1892 O O . VAL A 1 125 ? 12.193 -36.742 20.594 1.000 31.362 122 VAL A O 1
ATOM 1905 N N . ALA A 1 126 ? 12.894 -35.054 21.956 1.000 32.738 123 ALA A N 1
ATOM 1906 C CA . ALA A 1 126 ? 11.876 -35.267 22.944 1.000 31.459 123 ALA A CA 1
ATOM 1907 C C . ALA A 1 126 ? 10.506 -35.333 22.284 1.000 33.194 123 ALA A C 1
ATOM 1908 O O . ALA A 1 126 ? 10.118 -34.426 21.549 1.000 35.047 123 ALA A O 1
ATOM 1915 N N . PRO A 1 127 ? 9.724 -36.402 22.491 1.000 36.966 124 PRO A N 1
ATOM 1916 C CA . PRO A 1 127 ? 8.407 -36.493 21.856 1.000 40.482 124 PRO A CA 1
ATOM 1917 C C . PRO A 1 127 ? 7.354 -35.643 22.537 1.000 41.084 124 PRO A C 1
ATOM 1918 O O . PRO A 1 127 ? 7.576 -35.098 23.617 1.000 38.659 124 PRO A O 1
ATOM 1929 N N . ILE A 1 128 ? 6.159 -35.633 21.951 1.000 39.015 125 ILE A N 1
ATOM 1930 C CA . ILE A 1 128 ? 4.978 -35.224 22.688 1.000 39.437 125 ILE A CA 1
ATOM 1931 C C . ILE A 1 128 ? 4.816 -36.199 23.880 1.000 42.297 125 ILE A C 1
ATOM 1932 O O . ILE A 1 128 ? 4.893 -37.432 23.703 1.000 36.069 125 ILE A O 1
ATOM 1948 N N . PRO A 1 129 ? 4.591 -35.707 25.135 1.000 42.466 126 PRO A N 1
ATOM 1949 C CA . PRO A 1 129 ? 4.476 -36.599 26.299 1.000 42.191 126 PRO A CA 1
ATOM 1950 C C . PRO A 1 129 ? 3.364 -37.624 26.099 1.000 46.744 126 PRO A C 1
ATOM 1951 O O . PRO A 1 129 ? 2.293 -37.231 25.631 1.000 52.896 126 PRO A O 1
ATOM 1962 N N . GLU A 1 130 ? 3.638 -38.907 26.415 1.000 49.735 127 GLU A N 1
ATOM 1963 C CA . GLU A 1 130 ? 2.687 -40.020 26.317 1.000 50.195 127 GLU A CA 1
ATOM 1964 C C . GLU A 1 130 ? 1.342 -39.671 26.955 1.000 49.136 127 GLU A C 1
ATOM 1965 O O . GLU A 1 130 ? 1.261 -39.490 28.162 1.000 50.016 127 GLU A O 1
ATOM 1977 N N . GLY A 1 131 ? 0.300 -39.533 26.128 1.000 48.835 128 GLY A N 1
ATOM 1978 C CA . GLY A 1 131 ? -1.067 -39.345 26.591 1.000 50.084 128 GLY A CA 1
ATOM 1979 C C . GLY A 1 131 ? -1.451 -37.899 26.917 1.000 49.041 128 GLY A C 1
ATOM 1980 O O . GLY A 1 131 ? -2.550 -37.717 27.456 1.000 46.199 128 GLY A O 1
ATOM 1984 N N . TYR A 1 132 ? -0.599 -36.902 26.545 1.000 46.435 129 TYR A N 1
ATOM 1985 C CA . TYR A 1 132 ? -0.819 -35.482 26.819 1.000 40.718 129 TYR A CA 1
ATOM 1986 C C . TYR A 1 132 ? -2.238 -35.179 26.379 1.000 43.050 129 TYR A C 1
ATOM 1987 O O . TYR A 1 132 ? -2.633 -35.589 25.283 1.000 46.438 129 TYR A O 1
ATOM 2005 N N . GLN A 1 133 ? -3.032 -34.554 27.250 1.000 37.469 130 GLN A N 1
ATOM 2006 C CA . GLN A 1 133 ? -4.418 -34.305 26.916 1.000 39.105 130 GLN A CA 1
ATOM 2007 C C . GLN A 1 133 ? -4.584 -32.852 26.510 1.000 36.533 130 GLN A C 1
ATOM 2008 O O . GLN A 1 133 ? -4.299 -31.936 27.286 1.000 34.074 130 GLN A O 1
ATOM 2022 N N . LEU A 1 134 ? -5.092 -32.682 25.281 1.000 36.129 131 LEU A N 1
ATOM 2023 C CA . LEU A 1 134 ? -5.407 -31.370 24.737 1.000 34.996 131 LEU A CA 1
ATOM 2024 C C . LEU A 1 134 ? -6.548 -30.785 25.550 1.000 35.613 131 LEU A C 1
ATOM 2025 O O . LEU A 1 134 ? -7.390 -31.541 26.067 1.000 32.976 131 LEU A O 1
ATOM 2041 N N . SER A 1 135 ? -6.550 -29.449 25.648 1.000 35.989 132 SER A N 1
ATOM 2042 C CA . SER A 1 135 ? -7.698 -28.721 26.167 1.000 37.741 132 SER A CA 1
ATOM 2043 C C . SER A 1 135 ? -8.873 -29.037 25.246 1.000 41.036 132 SER A C 1
ATOM 2044 O O . SER A 1 135 ? -8.637 -29.437 24.113 1.000 43.000 132 SER A O 1
ATOM 2052 N N . THR A 1 136 ? -10.116 -28.870 25.724 1.000 39.618 133 THR A N 1
ATOM 2053 C CA . THR A 1 136 ? -11.323 -29.096 24.934 1.000 41.617 133 THR A CA 1
ATOM 2054 C C . THR A 1 136 ? -11.250 -28.305 23.635 1.000 40.986 133 THR A C 1
ATOM 2055 O O . THR A 1 136 ? -11.554 -28.853 22.597 1.000 42.872 133 THR A O 1
ATOM 2066 N N . LYS A 1 137 ? -10.866 -27.028 23.735 1.000 40.626 134 LYS A N 1
ATOM 2067 C CA . LYS A 1 137 ? -10.830 -26.104 22.620 1.000 42.605 134 LYS A CA 1
ATOM 2068 C C . LYS A 1 137 ? -9.849 -26.634 21.570 1.000 38.171 134 LYS A C 1
ATOM 2069 O O . LYS A 1 137 ? -10.206 -26.674 20.387 1.000 33.815 134 LYS A O 1
ATOM 2088 N N . ALA A 1 138 ? -8.660 -27.104 22.012 1.000 34.066 135 ALA A N 1
ATOM 2089 C CA . ALA A 1 138 ? -7.666 -27.620 21.073 1.000 33.290 135 ALA A CA 1
ATOM 2090 C C . ALA A 1 138 ? -8.21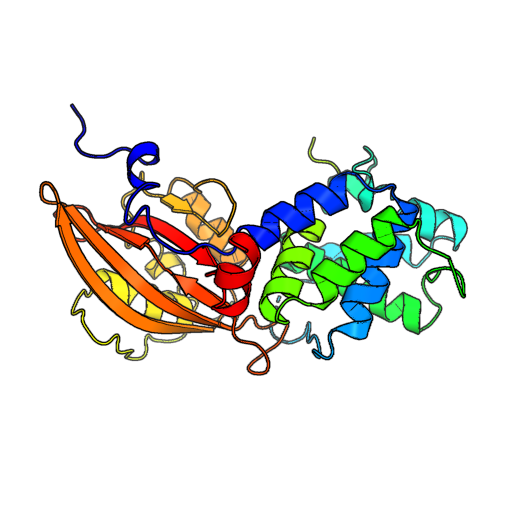6 -28.865 20.390 1.000 33.787 135 ALA A C 1
ATOM 2091 O O . ALA A 1 138 ? -8.030 -29.004 19.171 1.000 32.402 135 ALA A O 1
ATOM 2098 N N . SER A 1 139 ? -8.922 -29.717 21.168 1.000 35.121 136 SER A N 1
ATOM 2099 C CA . SER A 1 139 ? -9.580 -30.908 20.638 1.000 37.073 136 SER A CA 1
ATOM 2100 C C . SER A 1 139 ? -10.606 -30.546 19.551 1.000 39.210 136 SER A C 1
ATOM 2101 O O . SER A 1 139 ? -10.717 -31.276 18.583 1.000 38.251 136 SER A O 1
ATOM 2114 N N . ASP A 1 140 ? -11.284 -29.391 19.638 1.000 38.982 137 ASP A N 1
ATOM 2115 C CA . ASP A 1 140 ? -12.227 -29.007 18.593 1.000 41.548 137 ASP A CA 1
ATOM 2116 C C . ASP A 1 140 ? -11.467 -28.564 17.336 1.000 40.016 137 ASP A C 1
ATOM 2117 O O . ASP A 1 140 ? -11.880 -28.898 16.230 1.000 40.351 137 ASP A O 1
ATOM 2126 N N . VAL A 1 141 ? -10.377 -27.794 17.501 1.000 35.290 138 VAL A N 1
ATOM 2127 C CA . VAL A 1 141 ? -9.542 -27.431 16.378 1.000 34.041 138 VAL A CA 1
ATOM 2128 C C . VAL A 1 141 ? -8.951 -28.673 15.699 1.000 34.050 138 VAL A C 1
ATOM 2129 O O . VAL A 1 141 ? -8.914 -28.729 14.471 1.000 35.725 138 VAL A O 1
ATOM 2142 N N . LEU A 1 142 ? -8.476 -29.652 16.472 1.000 32.577 139 LEU A N 1
ATOM 2143 C CA . LEU A 1 142 ? -7.910 -30.848 15.885 1.000 33.125 139 LEU A CA 1
ATOM 2144 C C . LEU A 1 142 ? -8.936 -31.572 15.001 1.000 36.400 139 LEU A C 1
ATOM 2145 O O . LEU A 1 142 ? -8.617 -31.910 13.858 1.000 35.314 139 LEU A O 1
ATOM 2161 N N . GLN A 1 143 ? -10.139 -31.796 15.526 1.000 39.205 140 GLN A N 1
ATOM 2162 C CA . GLN A 1 143 ? -11.201 -32.485 14.808 1.000 44.515 140 GLN A CA 1
ATOM 2163 C C . GLN A 1 143 ? -11.620 -31.738 13.541 1.000 43.686 140 GLN A C 1
ATOM 2164 O O . GLN A 1 143 ? -11.917 -32.412 12.563 1.000 44.603 140 GLN A O 1
ATOM 2178 N N . ALA A 1 144 ? -11.634 -30.389 13.529 1.000 40.155 141 ALA A N 1
ATOM 2179 C CA . ALA A 1 144 ? -11.967 -29.658 12.308 1.000 38.308 141 ALA A CA 1
ATOM 2180 C C . ALA A 1 144 ? -10.858 -29.851 11.276 1.000 41.920 141 ALA A C 1
ATOM 2181 O O . ALA A 1 144 ? -11.146 -30.001 10.083 1.000 41.439 141 ALA A O 1
ATOM 2188 N N . ILE A 1 145 ? -9.587 -29.862 11.719 1.000 33.606 142 ILE A N 1
ATOM 2189 C CA . ILE A 1 145 ? -8.514 -30.095 10.780 1.000 34.403 142 ILE A CA 1
ATOM 2190 C C . ILE A 1 145 ? -8.619 -31.512 10.217 1.000 34.385 142 ILE A C 1
ATOM 2191 O O . ILE A 1 145 ? -8.473 -31.717 9.000 1.000 35.534 142 ILE A O 1
ATOM 2207 N N . ARG A 1 146 ? -8.859 -32.470 11.094 1.000 32.385 143 ARG A N 1
ATOM 2208 C CA . ARG A 1 146 ? -8.877 -33.870 10.696 1.000 36.622 143 ARG A CA 1
ATOM 2209 C C . ARG A 1 146 ? -9.925 -34.177 9.614 1.000 38.472 143 ARG A C 1
ATOM 2210 O O . ARG A 1 146 ? -9.734 -35.164 8.903 1.000 34.329 143 ARG A O 1
ATOM 2231 N N . GLN A 1 147 ? -11.032 -33.411 9.578 1.000 37.624 144 GLN A N 1
ATOM 2232 C CA . GLN A 1 147 ? -12.147 -33.612 8.660 1.000 40.863 144 GLN A CA 1
ATOM 2233 C C . GLN A 1 147 ? -11.803 -33.165 7.232 1.000 38.398 144 GLN A C 1
ATOM 2234 O O . GLN A 1 147 ? -12.493 -33.567 6.305 1.000 36.550 144 GLN A O 1
ATOM 2248 N N . LEU A 1 148 ? -10.867 -32.221 7.080 1.000 33.491 145 LEU A N 1
ATOM 2249 C CA . LEU A 1 148 ? -10.500 -31.651 5.800 1.000 32.806 145 LEU A CA 1
ATOM 2250 C C . LEU A 1 148 ? -9.884 -32.729 4.904 1.000 33.148 145 LEU A C 1
ATOM 2251 O O . LEU A 1 148 ? -9.250 -33.666 5.386 1.000 32.732 145 LEU A O 1
ATOM 2267 N N . GLU A 1 149 ? -10.029 -32.546 3.587 1.000 29.249 146 GLU A N 1
ATOM 2268 C CA . GLU A 1 149 ? -9.311 -33.352 2.621 1.000 32.562 146 GLU A CA 1
ATOM 2269 C C . GLU A 1 149 ? -7.821 -33.209 2.888 1.000 30.491 146 GLU A C 1
ATOM 2270 O O . GLU A 1 149 ? -7.403 -32.114 3.293 1.000 30.522 146 GLU A O 1
ATOM 2282 N N . PRO A 1 150 ? -6.979 -34.233 2.609 1.000 31.440 147 PRO A N 1
ATOM 2283 C CA . PRO A 1 150 ? -5.552 -34.144 2.898 1.000 29.802 147 PRO A CA 1
ATOM 2284 C C . PRO A 1 150 ? -4.897 -32.894 2.360 1.000 28.757 147 PRO A C 1
ATOM 2285 O O . PRO A 1 150 ? -4.036 -32.335 3.011 1.000 27.977 147 PRO A O 1
ATOM 2296 N N . GLY A 1 151 ? -5.273 -32.459 1.149 1.000 31.719 148 GLY A N 1
ATOM 2297 C CA . GLY A 1 151 ? -4.518 -31.382 0.523 1.000 27.658 148 GLY A CA 1
ATOM 2298 C C . GLY A 1 151 ? -4.715 -30.058 1.250 1.000 25.567 148 GLY A C 1
ATOM 2299 O O . GLY A 1 151 ? -3.803 -29.242 1.329 1.000 23.822 148 GLY A O 1
ATOM 2303 N N . GLN A 1 152 ? -5.923 -29.897 1.773 1.000 26.543 149 GLN A N 1
ATOM 2304 C CA . GLN A 1 152 ? -6.290 -28.786 2.619 1.000 27.528 149 GLN A CA 1
ATOM 2305 C C . GLN A 1 152 ? -5.614 -28.885 3.995 1.000 26.405 149 GLN A C 1
ATOM 2306 O O . GLN A 1 152 ? -5.214 -27.865 4.532 1.000 24.581 149 GLN A O 1
ATOM 2320 N N . GLN A 1 153 ? -5.489 -30.087 4.572 1.000 27.082 150 GLN A N 1
ATOM 2321 C CA . GLN A 1 153 ? -4.720 -30.226 5.811 1.000 24.438 150 GLN A CA 1
ATOM 2322 C C . GLN A 1 153 ? -3.267 -29.828 5.549 1.000 24.792 150 GLN A C 1
ATOM 2323 O O . GLN A 1 153 ? -2.654 -29.165 6.403 1.000 27.061 150 GLN A O 1
ATOM 2337 N N . LEU A 1 154 ? -2.699 -30.257 4.407 1.000 23.907 151 LEU A N 1
ATOM 2338 C CA . LEU A 1 154 ? -1.322 -29.901 4.110 1.000 24.640 151 LEU A CA 1
ATOM 2339 C C . LEU A 1 154 ? -1.186 -28.377 4.022 1.000 24.578 151 LEU A C 1
ATOM 2340 O O . LEU A 1 154 ? -0.136 -27.844 4.381 1.000 22.721 151 LEU A O 1
ATOM 2356 N N . THR A 1 155 ? -2.246 -27.695 3.524 1.000 22.356 152 THR A N 1
ATOM 2357 C CA . THR A 1 155 ? -2.228 -26.243 3.393 1.000 22.787 152 THR A CA 1
ATOM 2358 C C . THR A 1 155 ? -2.268 -25.587 4.772 1.000 22.925 152 THR A C 1
ATOM 2359 O O . THR A 1 155 ? -1.552 -24.612 4.985 1.000 23.730 152 THR A O 1
ATOM 2370 N N . VAL A 1 156 ? -3.153 -26.093 5.658 1.000 22.887 153 VAL A N 1
ATOM 2371 C CA . VAL A 1 156 ? -3.209 -25.674 7.060 1.000 21.994 153 VAL A CA 1
ATOM 2372 C C . VAL A 1 156 ? -1.800 -25.760 7.660 1.000 21.171 153 VAL A C 1
ATOM 2373 O O . VAL A 1 156 ? -1.286 -24.778 8.179 1.000 21.181 153 VAL A O 1
ATOM 2386 N N . LEU A 1 157 ? -1.166 -26.934 7.564 1.000 20.230 154 LEU A N 1
ATOM 2387 C CA . LEU A 1 157 ? 0.150 -27.139 8.152 1.000 21.473 154 LEU A CA 1
ATOM 2388 C C . LEU A 1 157 ? 1.205 -26.192 7.607 1.000 20.738 154 LEU A C 1
ATOM 2389 O O . LEU A 1 157 ? 2.019 -25.641 8.368 1.000 21.903 154 LEU A O 1
ATOM 2405 N N . GLN A 1 158 ? 1.208 -26.036 6.269 1.000 21.810 155 GLN A N 1
ATOM 2406 C CA . GLN A 1 158 ? 2.193 -25.194 5.651 1.000 21.628 155 GLN A CA 1
ATOM 2407 C C . GLN A 1 158 ? 2.042 -23.761 6.184 1.000 21.499 155 GLN A C 1
ATOM 2408 O O . GLN A 1 158 ? 3.052 -23.092 6.443 1.000 19.950 155 GLN A O 1
ATOM 2422 N N . ASP A 1 159 ? 0.795 -23.283 6.226 1.000 20.450 156 ASP A N 1
ATOM 2423 C CA . ASP A 1 159 ? 0.505 -21.928 6.628 1.000 23.630 156 ASP A CA 1
ATOM 2424 C C . ASP A 1 159 ? 1.013 -21.721 8.076 1.000 25.331 156 ASP A C 1
ATOM 2425 O O . ASP A 1 159 ? 1.680 -20.725 8.393 1.000 23.637 156 ASP A O 1
ATOM 2434 N N . ILE A 1 160 ? 0.732 -22.690 8.953 1.000 22.541 157 ILE A N 1
ATOM 2435 C CA . ILE A 1 160 ? 1.200 -22.637 10.334 1.000 23.634 157 ILE A CA 1
ATOM 2436 C C . ILE A 1 160 ? 2.737 -22.661 10.400 1.000 24.014 157 ILE A C 1
ATOM 2437 O O . ILE A 1 160 ? 3.337 -21.836 11.085 1.000 23.957 157 ILE A O 1
ATOM 2453 N N . VAL A 1 161 ? 3.361 -23.591 9.693 1.000 21.670 158 VAL A N 1
ATOM 2454 C CA . VAL A 1 161 ? 4.800 -23.700 9.702 1.000 22.437 158 VAL A CA 1
ATOM 2455 C C . VAL A 1 161 ? 5.449 -22.412 9.192 1.000 24.399 158 VAL A C 1
ATOM 2456 O O . VAL A 1 161 ? 6.504 -22.030 9.721 1.000 23.974 158 VAL A O 1
ATOM 2469 N N . VAL A 1 162 ? 4.939 -21.827 8.081 1.000 24.728 159 VAL A N 1
ATOM 2470 C CA . VAL A 1 162 ? 5.642 -20.690 7.512 1.000 24.938 159 VAL A CA 1
ATOM 2471 C C . VAL A 1 162 ? 5.633 -19.555 8.517 1.000 25.606 159 VAL A C 1
ATOM 2472 O O . VAL A 1 162 ? 6.587 -18.801 8.502 1.000 24.964 159 VAL A O 1
ATOM 2485 N N . ASN A 1 163 ? 4.526 -19.395 9.257 1.000 25.484 160 ASN A N 1
ATOM 2486 C CA . ASN A 1 163 ? 4.372 -18.322 10.232 1.000 26.704 160 ASN A CA 1
ATOM 2487 C C . ASN A 1 163 ? 5.055 -18.570 11.589 1.000 28.800 160 ASN A C 1
ATOM 2488 O O . ASN A 1 163 ? 5.035 -17.660 12.386 1.000 26.723 160 ASN A O 1
ATOM 2499 N N . MET A 1 164 ? 5.704 -19.719 11.854 1.000 28.032 161 MET A N 1
ATOM 2500 C CA . MET A 1 164 ? 6.436 -19.908 13.105 1.000 26.909 161 MET A CA 1
ATOM 2501 C C . MET A 1 164 ? 7.719 -19.076 13.121 1.000 26.501 161 MET A C 1
ATOM 2502 O O . MET A 1 164 ? 8.141 -18.534 12.115 1.000 23.589 161 MET A O 1
ATOM 2516 N N . GLY A 1 165 ? 8.347 -18.966 14.300 1.000 26.702 162 GLY A N 1
ATOM 2517 C CA . GLY A 1 165 ? 9.583 -18.216 14.478 1.000 27.002 162 GLY A CA 1
ATOM 2518 C C . GLY A 1 165 ? 9.289 -16.746 14.716 1.000 26.017 162 GLY A C 1
ATOM 2519 O O . GLY A 1 165 ? 8.174 -16.387 15.074 1.000 26.249 162 GLY A O 1
ATOM 2523 N N . TYR A 1 166 ? 10.297 -15.906 14.494 1.000 27.647 163 TYR A N 1
ATOM 2524 C CA . TYR A 1 166 ? 10.249 -14.503 14.894 1.000 34.303 163 TYR A CA 1
ATOM 2525 C C . TYR A 1 166 ? 10.914 -13.672 13.798 1.000 34.733 163 TYR A C 1
ATOM 2526 O O . TYR A 1 166 ? 12.129 -13.825 13.553 1.000 33.773 163 TYR A O 1
ATOM 2544 N N . THR A 1 167 ? 10.117 -12.785 13.206 1.000 39.056 164 THR A N 1
ATOM 2545 C CA . THR A 1 167 ? 10.553 -11.953 12.084 1.000 46.481 164 THR A CA 1
ATOM 2546 C C . THR A 1 167 ? 10.874 -10.586 12.669 1.000 46.257 164 THR A C 1
ATOM 2547 O O . THR A 1 167 ? 9.998 -9.984 13.297 1.000 41.640 164 THR A O 1
ATOM 2558 N N . SER A 1 168 ? 12.143 -10.174 12.522 1.000 56.353 165 SER A N 1
ATOM 2559 C CA . SER A 1 168 ? 12.709 -9.030 13.223 1.000 59.648 165 SER A CA 1
ATOM 2560 C C . SER A 1 168 ? 12.217 -7.708 12.618 1.000 59.163 165 SER A C 1
ATOM 2561 O O . SER A 1 168 ? 12.036 -7.701 11.387 1.000 61.939 165 SER A O 1
ATOM 2569 N N . GLN A 1 183 ? 18.802 -25.450 -10.223 1.000 95.055 180 GLN A N 1
ATOM 2570 C CA . GLN A 1 183 ? 17.961 -26.661 -10.463 1.000 87.145 180 GLN A CA 1
ATOM 2571 C C . GLN A 1 183 ? 17.640 -26.772 -11.962 1.000 83.366 180 GLN A C 1
ATOM 2572 O O . GLN A 1 183 ? 18.069 -25.925 -12.753 1.000 85.895 180 GLN A O 1
ATOM 2586 N N . GLN A 1 184 ? 16.921 -27.842 -12.358 1.000 73.321 181 GLN A N 1
ATOM 2587 C CA . GLN A 1 184 ? 16.856 -28.257 -13.755 1.000 67.307 181 GLN A CA 1
ATOM 2588 C C . GLN A 1 184 ? 15.596 -27.756 -14.454 1.000 57.075 181 GLN A C 1
ATOM 2589 O O . GLN A 1 184 ? 14.500 -28.028 -13.970 1.000 51.723 181 GLN A O 1
ATOM 2603 N N . VAL A 1 185 ? 15.799 -27.185 -15.663 1.000 56.151 182 VAL A N 1
ATOM 2604 C CA . VAL A 1 185 ? 14.754 -26.680 -16.539 1.000 53.107 182 VAL A CA 1
ATOM 2605 C C . VAL A 1 185 ? 14.520 -27.705 -17.661 1.000 54.732 182 VAL A C 1
ATOM 2606 O O . VAL A 1 185 ? 15.463 -28.104 -18.360 1.000 45.532 182 VAL A O 1
ATOM 2619 N N . ALA A 1 186 ? 13.260 -28.154 -17.794 1.000 51.375 183 ALA A N 1
ATOM 2620 C CA . ALA A 1 186 ? 12.843 -28.963 -18.926 1.000 50.502 183 ALA A CA 1
ATOM 2621 C C . ALA A 1 186 ? 12.498 -28.043 -20.099 1.000 52.399 183 ALA A C 1
ATOM 2622 O O . ALA A 1 186 ? 12.396 -26.824 -19.986 1.000 53.155 183 ALA A O 1
ATOM 2629 N N . PRO A 1 187 ? 12.366 -28.614 -21.308 1.000 49.576 184 PRO A N 1
ATOM 2630 C CA . PRO A 1 187 ? 11.548 -27.999 -22.341 1.000 47.218 184 PRO A CA 1
ATOM 2631 C C . PRO A 1 187 ? 10.063 -27.978 -21.985 1.000 43.767 184 PRO A C 1
ATOM 2632 O O . PRO A 1 187 ? 9.554 -28.894 -21.339 1.000 40.844 184 PRO A O 1
ATOM 2643 N N . ARG A 1 188 ? 9.363 -26.973 -22.516 1.000 41.148 185 ARG A N 1
ATOM 2644 C CA . ARG A 1 188 ? 7.918 -26.934 -22.452 1.000 36.716 185 ARG A CA 1
ATOM 2645 C C . ARG A 1 188 ? 7.342 -28.142 -23.177 1.000 37.130 185 ARG A C 1
ATOM 2646 O O . ARG A 1 188 ? 7.803 -28.495 -24.271 1.000 31.855 185 ARG A O 1
ATOM 2667 N N . THR A 1 189 ? 6.340 -28.762 -22.542 1.000 38.460 186 THR A N 1
ATOM 2668 C CA . THR A 1 189 ? 5.486 -29.733 -23.211 1.000 43.346 186 THR A CA 1
ATOM 2669 C C . THR A 1 189 ? 4.074 -29.154 -23.266 1.000 42.290 186 THR A C 1
ATOM 2670 O O . THR A 1 189 ? 3.607 -28.506 -22.332 1.000 38.447 186 THR A O 1
ATOM 2681 N N . GLN A 1 190 ? 3.440 -29.359 -24.418 1.000 44.117 187 GLN A N 1
ATOM 2682 C CA . GLN A 1 190 ? 2.077 -28.976 -24.716 1.000 43.536 187 GLN A CA 1
ATOM 2683 C C . GLN A 1 190 ? 1.142 -29.345 -23.565 1.000 41.303 187 GLN A C 1
ATOM 2684 O O . GLN A 1 190 ? 1.238 -30.441 -23.037 1.000 40.597 187 GLN A O 1
ATOM 2698 N N . ILE A 1 191 ? 0.256 -28.428 -23.167 1.000 39.730 188 ILE A N 1
ATOM 2699 C CA . ILE A 1 191 ? -0.818 -28.744 -22.241 1.000 40.438 188 ILE A CA 1
ATOM 2700 C C . ILE A 1 191 ? -2.106 -28.122 -22.791 1.000 38.090 188 ILE A C 1
ATOM 2701 O O . ILE A 1 191 ? -2.027 -27.114 -23.465 1.000 36.823 188 ILE A O 1
ATOM 2717 N N . ASN A 1 192 ? -3.268 -28.721 -22.508 1.000 40.835 189 ASN A N 1
ATOM 2718 C CA . ASN A 1 192 ? -4.556 -28.210 -22.946 1.000 41.518 189 ASN A CA 1
ATOM 2719 C C . ASN A 1 192 ? -5.460 -27.829 -21.778 1.000 37.201 189 ASN A C 1
ATOM 2720 O O . ASN A 1 192 ? -5.558 -28.540 -20.786 1.000 42.535 189 ASN A O 1
ATOM 2731 N N . ILE A 1 193 ? -6.165 -26.715 -21.961 1.000 34.341 190 ILE A N 1
ATOM 2732 C CA . ILE A 1 193 ? -7.205 -26.242 -21.076 1.000 30.664 190 ILE A CA 1
ATOM 2733 C C . ILE A 1 193 ? -8.497 -26.045 -21.880 1.000 30.439 190 ILE A C 1
ATOM 2734 O O . ILE A 1 193 ? -8.621 -25.105 -22.685 1.000 31.310 190 ILE A O 1
ATOM 2750 N N . GLU A 1 194 ? -9.491 -26.897 -21.628 1.000 31.163 191 GLU A N 1
ATOM 2751 C CA . GLU A 1 194 ? -10.784 -26.791 -22.286 1.000 32.751 191 GLU A CA 1
ATOM 2752 C C . GLU A 1 194 ? -11.347 -25.397 -22.069 1.000 31.006 191 GLU A C 1
ATOM 2753 O O . GLU A 1 194 ? -11.322 -24.885 -20.951 1.000 30.370 191 GLU A O 1
ATOM 2759 N N . GLY A 1 195 ? -11.783 -24.754 -23.146 1.000 28.130 192 GLY A N 1
ATOM 2760 C CA . GLY A 1 195 ? -12.560 -23.524 -23.056 1.000 28.889 192 GLY A CA 1
ATOM 2761 C C . GLY A 1 195 ? -11.741 -22.252 -23.274 1.000 28.728 192 GLY A C 1
ATOM 2762 O O . GLY A 1 195 ? -12.323 -21.183 -23.393 1.000 30.359 192 GLY A O 1
ATOM 2766 N N . ILE A 1 196 ? -10.408 -22.325 -23.286 1.000 27.229 193 ILE A N 1
ATOM 2767 C CA . ILE A 1 196 ? -9.642 -21.143 -23.634 1.000 29.797 193 ILE A CA 1
ATOM 2768 C C . ILE A 1 196 ? -8.511 -21.488 -24.611 1.000 27.642 193 ILE A C 1
ATOM 2769 O O . ILE A 1 196 ? -8.054 -22.626 -24.680 1.000 29.530 193 ILE A O 1
ATOM 2785 N N . ASN A 1 197 ? -7.990 -20.433 -25.236 1.000 27.684 194 ASN A N 1
ATOM 2786 C CA . ASN A 1 197 ? -6.984 -20.481 -26.295 1.000 30.024 194 ASN A CA 1
ATOM 2787 C C . ASN A 1 197 ? -6.011 -19.312 -26.090 1.000 28.659 194 ASN A C 1
ATOM 2788 O O . ASN A 1 197 ? -5.737 -18.522 -27.012 1.000 29.004 194 ASN A O 1
ATOM 2799 N N . ASN A 1 198 ? -5.626 -19.093 -24.827 1.000 24.854 195 ASN A N 1
ATOM 2800 C CA . ASN A 1 198 ? -4.752 -17.996 -24.488 1.000 24.419 195 ASN A CA 1
ATOM 2801 C C . ASN A 1 198 ? -3.331 -18.532 -24.330 1.000 23.734 195 ASN A C 1
ATOM 2802 O O . ASN A 1 198 ? -3.038 -19.375 -23.475 1.000 23.043 195 ASN A O 1
ATOM 2813 N N . GLU A 1 199 ? -2.434 -17.942 -25.089 1.000 23.982 196 GLU A N 1
ATOM 2814 C CA . GLU A 1 199 ? -1.080 -18.428 -25.118 1.000 25.552 196 GLU A CA 1
ATOM 2815 C C . GLU A 1 199 ? -0.295 -17.966 -23.894 1.000 23.821 196 GLU A C 1
ATOM 2816 O O . GLU A 1 199 ? 0.690 -18.606 -23.550 1.000 23.491 196 GLU A O 1
ATOM 2828 N N . THR A 1 200 ? -0.674 -16.837 -23.274 1.000 23.558 197 THR A N 1
ATOM 2829 C CA . THR A 1 200 ? 0.078 -16.345 -22.146 1.000 24.120 197 THR A CA 1
ATOM 2830 C C . THR A 1 200 ? -0.183 -17.287 -20.956 1.000 23.940 197 THR A C 1
ATOM 2831 O O . THR A 1 200 ? 0.777 -17.721 -20.305 1.000 23.354 197 THR A O 1
ATOM 2842 N N . VAL A 1 201 ? -1.445 -17.695 -20.796 1.000 22.404 198 VAL A N 1
ATOM 2843 C CA . VAL A 1 201 ? -1.828 -18.679 -19.806 1.000 23.706 198 VAL A CA 1
ATOM 2844 C C . VAL A 1 201 ? -1.097 -20.001 -20.017 1.000 25.363 198 VAL A C 1
ATOM 2845 O O . VAL A 1 201 ? -0.552 -20.552 -19.033 1.000 25.724 198 VAL A O 1
ATOM 2858 N N . LEU A 1 202 ? -1.118 -20.528 -21.257 1.000 24.846 199 LEU A N 1
ATOM 2859 C CA . LEU A 1 202 ? -0.472 -21.793 -21.550 1.000 25.552 199 LEU A CA 1
ATOM 2860 C C . LEU A 1 202 ? 1.036 -21.686 -21.355 1.000 26.272 199 LEU A C 1
ATOM 2861 O O . LEU A 1 202 ? 1.638 -22.581 -20.784 1.000 26.169 199 LEU A O 1
ATOM 2877 N N . SER A 1 203 ? 1.656 -20.574 -21.759 1.000 25.148 200 SER A N 1
ATOM 2878 C CA . SER A 1 203 ? 3.078 -20.395 -21.497 1.000 26.312 200 SER A CA 1
ATOM 2879 C C . SER A 1 203 ? 3.376 -20.435 -19.980 1.000 25.010 200 SER A C 1
ATOM 2880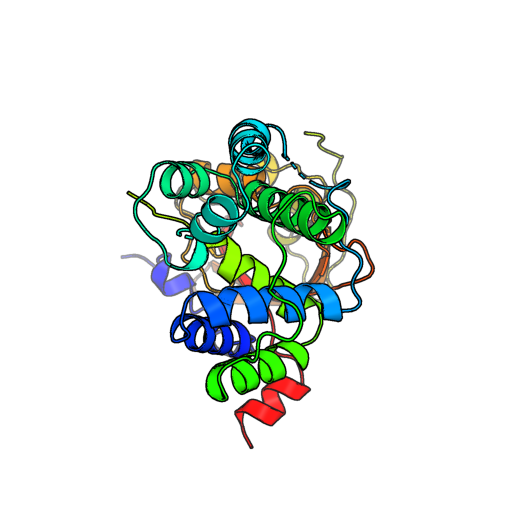 O O . SER A 1 203 ? 4.395 -20.957 -19.547 1.000 26.456 200 SER A O 1
ATOM 2888 N N . TYR A 1 204 ? 2.534 -19.779 -19.209 1.000 23.309 201 TYR A N 1
ATOM 2889 C CA . TYR A 1 204 ? 2.709 -19.723 -17.759 1.000 23.548 201 TYR A CA 1
ATOM 2890 C C . TYR A 1 204 ? 2.697 -21.148 -17.209 1.000 23.660 201 TYR A C 1
ATOM 2891 O O . TYR A 1 204 ? 3.634 -21.545 -16.533 1.000 25.067 201 TYR A O 1
ATOM 2909 N N . MET A 1 205 ? 1.652 -21.914 -17.520 1.000 24.419 202 MET A N 1
ATOM 2910 C CA . MET A 1 205 ? 1.453 -23.248 -16.965 1.000 23.548 202 MET A CA 1
ATOM 2911 C C . MET A 1 205 ? 2.602 -24.161 -17.391 1.000 25.315 202 MET A C 1
ATOM 2912 O O . MET A 1 205 ? 3.158 -24.869 -16.576 1.000 25.517 202 MET A O 1
ATOM 2926 N N . GLU A 1 206 ? 3.018 -24.107 -18.663 1.000 24.601 203 GLU A N 1
ATOM 2927 C CA . GLU A 1 206 ? 4.031 -25.019 -19.167 1.000 25.807 203 GLU A CA 1
ATOM 2928 C C . GLU A 1 206 ? 5.408 -24.665 -18.641 1.000 25.187 203 GLU A C 1
ATOM 2929 O O . GLU A 1 206 ? 6.217 -25.573 -18.351 1.000 26.300 203 GLU A O 1
ATOM 2941 N N . ASN A 1 207 ? 5.696 -23.349 -18.544 1.000 24.504 204 ASN A N 1
ATOM 2942 C CA . ASN A 1 207 ? 6.978 -22.946 -17.989 1.000 25.629 204 ASN A CA 1
ATOM 2943 C C . ASN A 1 207 ? 7.039 -23.274 -16.477 1.000 23.873 204 ASN A C 1
ATOM 2944 O O . ASN A 1 207 ? 8.106 -23.656 -15.973 1.000 23.627 204 ASN A O 1
ATOM 2955 N N . MET A 1 208 ? 5.919 -23.178 -15.770 1.000 23.834 205 MET A N 1
ATOM 2956 C CA . MET A 1 208 ? 5.936 -23.534 -14.337 1.000 24.424 205 MET A CA 1
ATOM 2957 C C . MET A 1 208 ? 6.203 -25.040 -14.190 1.000 25.757 205 MET A C 1
ATOM 2958 O O . MET A 1 208 ? 6.987 -25.443 -13.335 1.000 26.224 205 MET A O 1
ATOM 2972 N N . ASN A 1 209 ? 5.609 -25.866 -15.064 1.000 26.044 206 ASN A N 1
ATOM 2973 C CA . ASN A 1 209 ? 5.807 -27.313 -15.017 1.000 26.964 206 ASN A CA 1
ATOM 2974 C C . ASN A 1 209 ? 7.228 -27.715 -15.390 1.000 29.886 206 ASN A C 1
ATOM 2975 O O . ASN A 1 209 ? 7.751 -28.655 -14.800 1.000 32.999 206 A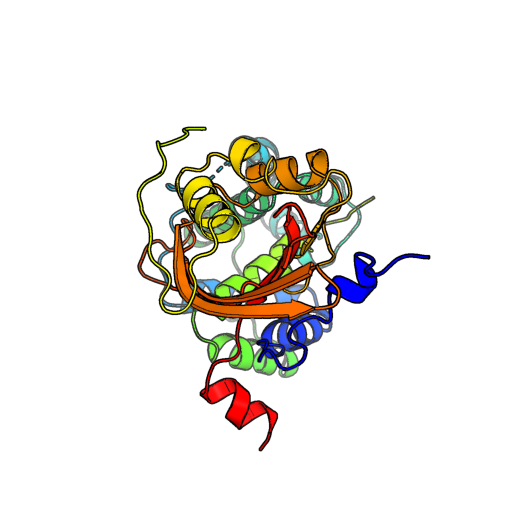SN A O 1
ATOM 2986 N N . ALA A 1 210 ? 7.856 -26.962 -16.301 1.000 28.580 207 ALA A N 1
ATOM 2987 C CA . ALA A 1 210 ? 9.236 -27.180 -16.678 1.000 30.797 207 ALA A CA 1
ATOM 2988 C C . ALA A 1 210 ? 10.231 -26.617 -15.664 1.000 31.409 207 ALA A C 1
ATOM 2989 O O . ALA A 1 210 ? 11.431 -26.869 -15.818 1.000 34.283 207 ALA A O 1
ATOM 2996 N N . PHE A 1 211 ? 9.755 -25.845 -14.671 1.000 31.798 208 PHE A N 1
ATOM 2997 C CA . PHE A 1 211 ? 10.592 -25.174 -13.687 1.000 30.823 208 PHE A CA 1
ATOM 2998 C C . PHE A 1 211 ? 11.439 -24.120 -14.394 1.000 32.909 208 PHE A C 1
ATOM 2999 O O . PHE A 1 211 ? 12.490 -23.751 -13.878 1.000 30.360 208 PHE A O 1
ATOM 3016 N N . ASN A 1 212 ? 10.905 -23.575 -15.508 1.000 33.874 209 ASN A N 1
ATOM 3017 C CA . ASN A 1 212 ? 11.576 -22.497 -16.203 1.000 35.560 209 ASN A CA 1
ATOM 3018 C C . ASN A 1 212 ? 11.019 -21.193 -15.650 1.000 32.455 209 ASN A C 1
ATOM 3019 O O . ASN A 1 212 ? 10.185 -20.544 -16.284 1.000 31.362 209 ASN A O 1
ATOM 3030 N N . PHE A 1 213 ? 11.490 -20.820 -14.463 1.000 32.096 210 PHE A N 1
ATOM 3031 C CA . PHE A 1 213 ? 10.892 -19.719 -13.728 1.000 31.024 210 PHE A CA 1
ATOM 3032 C C . PHE A 1 213 ? 11.245 -18.373 -14.342 1.000 30.301 210 PHE A C 1
ATOM 3033 O O . PHE A 1 213 ? 10.359 -17.531 -14.429 1.000 27.278 210 PHE A O 1
ATOM 3050 N N . PRO A 1 214 ? 12.482 -18.124 -14.843 1.000 32.401 211 PRO A N 1
ATOM 3051 C CA . PRO A 1 214 ? 12.737 -16.897 -15.625 1.000 32.621 211 PRO A CA 1
ATOM 3052 C C . PRO A 1 214 ? 11.781 -16.690 -16.824 1.000 32.162 211 PRO A C 1
ATOM 3053 O O . PRO A 1 214 ? 11.263 -15.592 -17.013 1.000 29.773 211 PRO A O 1
ATOM 3064 N N . ALA A 1 215 ? 11.449 -17.765 -17.556 1.000 30.587 212 ALA A N 1
ATOM 3065 C CA . ALA A 1 215 ? 10.479 -17.671 -18.640 1.000 31.330 212 ALA A CA 1
ATOM 3066 C C . ALA A 1 215 ? 9.072 -17.304 -18.156 1.000 30.508 212 ALA A C 1
ATOM 3067 O O . ALA A 1 215 ? 8.354 -16.549 -18.831 1.000 28.809 212 ALA A O 1
ATOM 3074 N N . ALA A 1 216 ? 8.610 -17.942 -17.072 1.000 29.476 213 ALA A N 1
ATOM 3075 C CA . ALA A 1 216 ? 7.293 -17.632 -16.527 1.000 29.189 213 ALA A CA 1
ATOM 3076 C C . ALA A 1 216 ? 7.187 -16.172 -16.069 1.000 27.078 213 ALA A C 1
ATOM 3077 O O . ALA A 1 216 ? 6.197 -15.496 -16.343 1.000 27.935 213 ALA A O 1
ATOM 3084 N N . VAL A 1 217 ? 8.211 -15.698 -15.342 1.000 27.812 214 VAL A N 1
ATOM 3085 C CA A VAL A 1 217 ? 8.248 -14.346 -14.805 0.500 28.151 214 VAL A CA 1
ATOM 3086 C CA B VAL A 1 217 ? 8.180 -14.352 -14.807 0.500 27.771 214 VAL A CA 1
ATOM 3087 C C . VAL A 1 217 ? 8.274 -13.343 -15.950 1.000 29.012 214 VAL A C 1
ATOM 3088 O O . VAL A 1 217 ? 7.704 -12.257 -15.841 1.000 29.723 214 VAL A O 1
ATOM 3112 N N . ALA A 1 218 ? 8.952 -13.712 -17.069 1.000 30.701 215 ALA A N 1
ATOM 3113 C CA . ALA A 1 218 ? 9.051 -12.809 -18.216 1.000 30.463 215 ALA A CA 1
ATOM 3114 C C . ALA A 1 218 ? 7.677 -12.482 -18.810 1.000 28.597 215 ALA A C 1
ATOM 3115 O O . ALA A 1 218 ? 7.540 -11.480 -19.497 1.000 28.492 215 ALA A O 1
ATOM 3122 N N . LEU A 1 219 ? 6.642 -13.287 -18.533 1.000 27.485 216 LEU A N 1
ATOM 3123 C CA . LEU A 1 219 ? 5.295 -13.002 -19.027 1.000 25.971 216 LEU A CA 1
ATOM 3124 C C . LEU A 1 219 ? 4.614 -11.850 -18.288 1.000 27.070 216 LEU A C 1
ATOM 3125 O O . LEU A 1 219 ? 3.616 -11.357 -18.803 1.000 25.516 216 LEU A O 1
ATOM 3141 N N . PHE A 1 220 ? 5.126 -11.460 -17.101 1.000 27.920 217 PHE A N 1
ATOM 3142 C CA . PHE A 1 220 ? 4.522 -10.448 -16.242 1.000 27.160 217 PHE A CA 1
ATOM 3143 C C . PHE A 1 220 ? 4.917 -9.048 -16.707 1.000 29.418 217 PHE A C 1
ATOM 3144 O O . PHE A 1 220 ? 6.038 -8.845 -17.213 1.000 29.225 217 PHE A O 1
ATOM 3161 N N . THR A 1 221 ? 4.023 -8.075 -16.498 1.000 26.819 218 THR A N 1
ATOM 3162 C CA . THR A 1 221 ? 4.457 -6.692 -16.562 1.000 28.857 218 THR A CA 1
ATOM 3163 C C . THR A 1 221 ? 5.502 -6.451 -15.474 1.000 29.312 218 THR A C 1
ATOM 3164 O O . THR A 1 221 ? 5.533 -7.212 -14.515 1.000 30.637 218 THR A O 1
ATOM 3175 N N . GLU A 1 222 ? 6.315 -5.389 -15.582 1.000 30.904 219 GLU A N 1
ATOM 3176 C CA . GLU A 1 222 ? 7.381 -5.140 -14.608 1.000 35.405 219 GLU A CA 1
ATOM 3177 C C . GLU A 1 222 ? 6.799 -4.786 -13.232 1.000 34.546 219 GLU A C 1
ATOM 3178 O O . GLU A 1 222 ? 7.448 -5.020 -12.232 1.000 32.247 219 GLU A O 1
ATOM 3190 N N . ASP A 1 223 ? 5.602 -4.193 -13.233 1.000 34.573 220 ASP A N 1
ATOM 3191 C CA . ASP A 1 223 ? 4.865 -3.840 -12.042 1.000 33.810 220 ASP A CA 1
ATOM 3192 C C . ASP A 1 223 ? 3.783 -4.877 -11.697 1.000 33.526 220 ASP A C 1
ATOM 3193 O O . ASP A 1 223 ? 2.897 -4.589 -10.894 1.000 31.176 220 ASP A O 1
ATOM 3202 N N . GLY A 1 224 ? 3.866 -6.089 -12.255 1.000 31.580 221 GLY A N 1
ATOM 3203 C CA . GLY A 1 224 ? 2.841 -7.099 -12.071 1.000 30.691 221 GLY A CA 1
ATOM 3204 C C . GLY A 1 224 ? 2.984 -7.870 -10.760 1.000 30.027 221 GLY A C 1
ATOM 3205 O O . GLY A 1 224 ? 4.022 -7.748 -10.067 1.000 30.335 221 GLY A O 1
ATOM 3209 N N . ALA A 1 225 ? 1.922 -8.624 -10.391 1.000 25.900 222 ALA A N 1
ATOM 3210 C CA . ALA A 1 225 ? 1.991 -9.376 -9.152 1.000 24.965 222 ALA A CA 1
ATOM 3211 C C . ALA A 1 225 ? 1.380 -10.759 -9.273 1.000 23.926 222 ALA A C 1
ATOM 3212 O O . ALA A 1 225 ? 0.500 -10.963 -10.083 1.000 24.288 222 ALA A O 1
ATOM 3219 N N . LEU A 1 226 ? 1.852 -11.662 -8.419 1.000 23.741 223 LEU A N 1
ATOM 3220 C CA . LEU A 1 226 ? 1.333 -13.002 -8.195 1.000 24.216 223 LEU A CA 1
ATOM 3221 C C . LEU A 1 226 ? 0.899 -13.099 -6.727 1.000 26.283 223 LEU A C 1
ATOM 3222 O O . LEU A 1 226 ? 1.714 -12.788 -5.840 1.000 24.661 223 LEU A O 1
ATOM 3238 N N . GLN A 1 227 ? -0.338 -13.586 -6.499 1.000 26.907 224 GLN A N 1
ATOM 3239 C CA . GLN A 1 227 ? -0.934 -13.679 -5.166 1.000 25.456 224 GLN A CA 1
ATOM 3240 C C . GLN A 1 227 ? -1.113 -15.144 -4.805 1.000 23.953 224 GLN A C 1
ATOM 3241 O O . GLN A 1 227 ? -1.972 -15.836 -5.371 1.000 21.909 224 GLN A O 1
ATOM 3255 N N . PRO A 1 228 ? -0.253 -15.697 -3.916 1.000 23.632 225 PRO A N 1
ATOM 3256 C CA . PRO A 1 228 ? -0.440 -17.059 -3.469 1.000 23.501 225 PRO A CA 1
ATOM 3257 C C . PRO A 1 228 ? -1.710 -17.149 -2.610 1.000 23.991 225 PRO A C 1
ATOM 3258 O O . PRO A 1 228 ? -2.261 -16.149 -2.145 1.000 25.075 225 PRO A O 1
ATOM 3269 N N . PRO A 1 229 ? -2.221 -18.364 -2.411 1.000 21.181 226 PRO A N 1
ATOM 3270 C CA . PRO A 1 229 ? -3.449 -18.569 -1.654 1.000 23.852 226 PRO A CA 1
ATOM 3271 C C . PRO A 1 229 ? -3.362 -17.986 -0.243 1.000 24.192 226 PRO A C 1
ATOM 3272 O O . PRO A 1 229 ? -2.458 -18.362 0.496 1.000 22.637 226 PRO A O 1
ATOM 3283 N N . PHE A 1 230 ? -4.307 -17.085 0.107 1.000 23.907 227 PHE A N 1
ATOM 3284 C CA . PHE A 1 230 ? -4.464 -16.531 1.450 1.000 24.139 227 PHE A CA 1
ATOM 3285 C C . PHE A 1 230 ? -3.263 -15.664 1.832 1.000 26.871 227 PHE A C 1
ATOM 3286 O O . PHE A 1 230 ? -2.980 -15.489 3.007 1.000 28.651 227 PHE A O 1
ATOM 3303 N N . GLN A 1 231 ? -2.500 -15.161 0.859 1.000 26.243 228 GLN A N 1
ATOM 3304 C CA . GLN A 1 231 ? -1.331 -14.351 1.117 1.000 26.845 228 GLN A CA 1
ATOM 3305 C C . GLN A 1 231 ? -1.433 -13.064 0.326 1.000 28.215 228 GLN A C 1
ATOM 3306 O O . GLN A 1 231 ? -2.314 -12.912 -0.514 1.000 25.259 228 GLN A O 1
ATOM 3320 N N . GLU A 1 232 ? -0.489 -12.157 0.582 1.000 28.166 229 GLU A N 1
ATOM 3321 C CA . GLU A 1 232 ? -0.487 -10.859 -0.060 1.000 31.158 229 GLU A CA 1
ATOM 3322 C C . GLU A 1 232 ? 0.062 -10.998 -1.487 1.000 26.254 229 GLU A C 1
ATOM 3323 O O . GLU A 1 232 ? 0.857 -11.896 -1.734 1.000 24.446 229 GLU A O 1
ATOM 3335 N N . PRO A 1 233 ? -0.281 -10.100 -2.433 1.000 27.600 230 PRO A N 1
ATOM 3336 C CA . PRO A 1 233 ? 0.413 -10.050 -3.726 1.000 28.474 230 PRO A CA 1
ATOM 3337 C C . PRO A 1 233 ? 1.928 -9.845 -3.596 1.000 30.250 230 PRO A C 1
ATOM 3338 O O . PRO A 1 233 ? 2.361 -9.002 -2.827 1.000 27.461 230 PRO A O 1
ATOM 3349 N N . ILE A 1 234 ? 2.698 -10.604 -4.383 1.000 27.907 231 ILE A N 1
ATOM 3350 C CA . ILE A 1 234 ? 4.130 -10.454 -4.528 1.000 25.913 231 ILE A CA 1
ATOM 3351 C C . ILE A 1 234 ? 4.365 -9.627 -5.784 1.000 28.865 231 ILE A C 1
ATOM 3352 O O . ILE A 1 234 ? 3.920 -10.031 -6.876 1.000 25.804 231 ILE A O 1
ATOM 3368 N N . VAL A 1 235 ? 4.985 -8.454 -5.619 1.000 27.777 232 VAL A N 1
ATOM 3369 C CA . VAL A 1 235 ? 4.972 -7.418 -6.635 1.000 30.140 232 VAL A CA 1
ATOM 3370 C C . VAL A 1 235 ? 6.345 -7.372 -7.306 1.000 32.227 232 VAL A C 1
ATOM 3371 O O . VAL A 1 235 ? 7.348 -7.241 -6.593 1.000 30.872 232 VAL A O 1
ATOM 3384 N N . GLY A 1 236 ? 6.367 -7.354 -8.657 1.000 30.526 233 GLY A N 1
ATOM 3385 C CA . GLY A 1 236 ? 7.588 -7.160 -9.430 1.000 29.670 233 GLY A CA 1
ATOM 3386 C C . GLY A 1 236 ? 8.321 -8.469 -9.743 1.000 29.417 233 GLY A C 1
ATOM 3387 O O . GLY A 1 236 ? 8.270 -9.466 -9.008 1.000 28.802 233 GLY A O 1
ATOM 3391 N N . GLN A 1 237 ? 8.995 -8.477 -10.894 1.000 28.320 234 GLN A N 1
ATOM 3392 C CA . GLN A 1 237 ? 9.523 -9.725 -11.406 1.000 29.498 234 GLN A CA 1
ATOM 3393 C C . GLN A 1 237 ? 10.605 -10.319 -10.480 1.000 29.491 234 GLN A C 1
ATOM 3394 O O . GLN A 1 237 ? 10.740 -11.560 -10.398 1.000 27.602 234 GLN A O 1
ATOM 3408 N N . GLU A 1 238 ? 11.471 -9.463 -9.932 1.000 28.987 235 GLU A N 1
ATOM 3409 C CA . GLU A 1 238 ? 12.558 -9.930 -9.065 1.000 30.642 235 GLU A CA 1
ATOM 3410 C C . GLU A 1 238 ? 12.012 -10.708 -7.867 1.000 30.130 235 GLU A C 1
ATOM 3411 O O . GLU A 1 238 ? 12.518 -11.812 -7.559 1.000 31.098 235 GLU A O 1
ATOM 3423 N N . SER A 1 239 ? 10.940 -10.175 -7.267 1.000 27.645 236 SER A N 1
ATOM 3424 C CA . SER A 1 239 ? 10.317 -10.807 -6.119 1.000 29.421 236 SER A CA 1
ATOM 3425 C C . SER A 1 239 ? 9.589 -12.082 -6.503 1.000 28.933 236 SER A C 1
ATOM 3426 O O . SER A 1 239 ? 9.630 -13.046 -5.742 1.000 29.101 236 SER A O 1
ATOM 3434 N N . ILE A 1 240 ? 8.853 -12.038 -7.631 1.000 28.908 237 ILE A N 1
ATOM 3435 C CA . ILE A 1 240 ? 8.103 -13.200 -8.071 1.000 27.505 237 ILE A CA 1
ATOM 3436 C C . ILE A 1 240 ? 9.074 -14.338 -8.369 1.000 29.405 237 ILE A C 1
ATOM 3437 O O . ILE A 1 240 ? 8.792 -15.472 -8.006 1.000 28.667 237 ILE A O 1
ATOM 3453 N N . LEU A 1 241 ? 10.190 -14.058 -9.072 1.000 32.758 238 LEU A N 1
ATOM 3454 C CA . LEU A 1 241 ? 11.183 -15.096 -9.372 1.000 33.422 238 LEU A CA 1
ATOM 3455 C C . LEU A 1 241 ? 11.764 -15.722 -8.084 1.000 32.836 238 LEU A C 1
ATOM 3456 O O . LEU A 1 241 ? 11.923 -16.945 -7.994 1.000 32.924 238 LEU A O 1
ATOM 3472 N N . ALA A 1 242 ? 12.105 -14.897 -7.093 1.000 30.864 239 ALA A N 1
ATOM 3473 C CA . ALA A 1 242 ? 12.643 -15.414 -5.833 1.000 31.562 239 ALA A CA 1
ATOM 3474 C C . ALA A 1 242 ? 11.641 -16.369 -5.173 1.000 32.779 239 ALA A C 1
ATOM 3475 O O . ALA A 1 242 ? 12.020 -17.440 -4.696 1.000 33.221 239 ALA A O 1
ATOM 3482 N N . TYR A 1 243 ? 10.346 -16.004 -5.230 1.000 29.150 240 TYR A N 1
ATOM 3483 C CA . TYR A 1 243 ? 9.293 -16.798 -4.662 1.000 26.918 240 TYR A CA 1
ATOM 3484 C C . TYR A 1 243 ? 9.184 -18.107 -5.418 1.000 29.598 240 TYR A C 1
ATOM 3485 O O . TYR A 1 243 ? 8.982 -19.138 -4.806 1.000 28.468 240 TYR A O 1
ATOM 3503 N N . MET A 1 244 ? 9.292 -18.049 -6.751 1.000 28.416 241 MET A N 1
ATOM 3504 C CA . MET A 1 244 ? 9.196 -19.234 -7.562 1.000 29.027 241 MET A CA 1
ATOM 3505 C C . MET A 1 244 ? 10.332 -20.198 -7.217 1.000 30.256 241 MET A C 1
ATOM 3506 O O . MET A 1 244 ? 10.062 -21.374 -7.009 1.000 32.248 241 MET A O 1
ATOM 3520 N N . HIS A 1 245 ? 11.559 -19.689 -7.078 1.000 33.835 242 HIS A N 1
ATOM 3521 C CA . HIS A 1 245 ? 12.710 -20.451 -6.600 1.000 39.203 242 HIS A CA 1
ATOM 3522 C C . HIS A 1 245 ? 12.470 -21.114 -5.241 1.000 38.220 242 HIS A C 1
ATOM 3523 O O . HIS A 1 245 ? 12.807 -22.289 -5.068 1.000 38.686 242 HIS A O 1
ATOM 3538 N N . GLU A 1 246 ? 11.857 -20.367 -4.309 1.000 41.010 243 GLU A N 1
ATOM 3539 C CA . GLU A 1 246 ? 11.641 -20.779 -2.938 1.000 38.441 243 GLU A CA 1
ATOM 3540 C C . GLU A 1 246 ? 10.556 -21.867 -2.827 1.000 38.969 243 GLU A C 1
ATOM 3541 O O . GLU A 1 246 ? 10.655 -22.759 -1.988 1.000 37.964 243 GLU A O 1
ATOM 3553 N N . GLU A 1 247 ? 9.469 -21.760 -3.582 1.000 33.051 244 GLU A N 1
ATOM 3554 C CA . GLU A 1 247 ? 8.265 -22.541 -3.325 1.000 32.662 244 GLU A CA 1
ATOM 3555 C C . GLU A 1 247 ? 7.840 -23.427 -4.484 1.000 30.325 244 GLU A C 1
ATOM 3556 O O . GLU A 1 247 ? 6.982 -24.277 -4.260 1.000 32.969 244 GLU A O 1
ATOM 3568 N N . CYS A 1 248 ? 8.335 -23.228 -5.718 1.000 27.883 245 CYS A N 1
ATOM 3569 C CA . CYS A 1 248 ? 7.639 -23.803 -6.881 1.000 27.619 245 CYS A CA 1
ATOM 3570 C C . CYS A 1 248 ? 8.328 -25.034 -7.490 1.000 28.015 245 CYS A C 1
ATOM 3571 O O . CYS A 1 248 ? 7.758 -25.695 -8.366 1.000 27.826 245 CYS A O 1
ATOM 3579 N N . TYR A 1 249 ? 9.528 -25.381 -7.020 1.000 29.062 246 TYR A N 1
ATOM 3580 C CA . TYR A 1 249 ? 10.272 -26.507 -7.567 1.000 31.651 246 TYR A CA 1
ATOM 3581 C C . TYR A 1 249 ? 9.542 -27.808 -7.224 1.000 29.535 246 TYR A C 1
ATOM 3582 O O . TYR A 1 249 ? 9.181 -28.017 -6.062 1.000 28.690 246 TYR A O 1
ATOM 3600 N N . GLY A 1 250 ? 9.357 -28.661 -8.245 1.000 27.123 247 GLY A N 1
ATOM 3601 C CA . GLY A 1 250 ? 8.703 -29.952 -8.122 1.000 26.095 247 GLY A CA 1
ATOM 3602 C C . GLY A 1 250 ? 7.178 -29.903 -8.155 1.000 24.867 247 GLY A C 1
ATOM 3603 O O . GLY A 1 250 ? 6.565 -30.959 -8.180 1.000 27.593 247 GLY A O 1
ATOM 3607 N N . LEU A 1 251 ? 6.553 -28.724 -8.242 1.000 24.136 248 LEU A N 1
ATOM 3608 C CA . LEU A 1 251 ? 5.109 -28.679 -8.405 1.000 25.646 248 LEU A CA 1
ATOM 3609 C C . LEU A 1 251 ? 4.721 -29.258 -9.759 1.000 27.114 248 LEU A C 1
ATOM 3610 O O . LEU A 1 251 ? 5.517 -29.150 -10.689 1.000 28.349 248 LEU A O 1
ATOM 3626 N N . LYS A 1 252 ? 3.521 -29.864 -9.836 1.000 28.007 249 LYS A N 1
ATOM 3627 C CA . LYS A 1 252 ? 2.861 -30.226 -11.078 1.000 29.425 249 LYS A CA 1
ATOM 3628 C C . LYS A 1 252 ? 1.509 -29.534 -11.171 1.000 28.644 249 LYS A C 1
ATOM 3629 O O . LYS A 1 252 ? 0.601 -29.856 -10.395 1.000 28.263 249 LYS A O 1
ATOM 3648 N N . LEU A 1 253 ? 1.360 -28.649 -12.161 1.000 26.773 250 LEU A N 1
ATOM 3649 C CA . LEU A 1 253 ? 0.148 -27.866 -12.356 1.000 26.988 250 LEU A CA 1
ATOM 3650 C C . LEU A 1 253 ? -0.672 -28.574 -13.407 1.000 28.021 250 LEU A C 1
ATOM 3651 O O . LEU A 1 253 ? -0.124 -28.894 -14.454 1.000 25.910 250 LEU A O 1
ATOM 3667 N N . ILE A 1 254 ? -1.946 -28.811 -13.096 1.000 26.489 251 ILE A N 1
ATOM 3668 C CA . ILE A 1 254 ? -2.888 -29.542 -13.905 1.000 28.841 251 ILE A CA 1
ATOM 3669 C C . ILE A 1 254 ? -4.121 -28.644 -14.081 1.000 27.598 251 ILE A C 1
ATOM 3670 O O . ILE A 1 254 ? -5.188 -28.854 -13.473 1.000 25.807 251 ILE A O 1
ATOM 3686 N N . PRO A 1 255 ? -4.009 -27.595 -14.913 1.000 27.754 252 PRO A N 1
ATOM 3687 C CA . PRO A 1 255 ? -5.176 -26.795 -15.287 1.000 28.815 252 PRO A CA 1
ATOM 3688 C C . PRO A 1 255 ? -6.098 -27.656 -16.136 1.000 29.865 252 PRO A C 1
ATOM 3689 O O . PRO A 1 255 ? -5.611 -28.440 -16.923 1.000 30.675 252 PRO A O 1
ATOM 3700 N N . GLU A 1 256 ? -7.404 -27.514 -15.954 1.000 30.266 253 GLU A N 1
ATOM 3701 C CA . GLU A 1 256 ? -8.390 -28.337 -16.626 1.000 32.933 253 GLU A CA 1
ATOM 3702 C C . GLU A 1 256 ? -9.266 -27.505 -17.546 1.000 31.385 253 GLU A C 1
ATOM 3703 O O . GLU A 1 256 ? -9.429 -27.913 -18.690 1.000 34.238 253 GLU A O 1
ATOM 3715 N N . GLN A 1 257 ? -9.851 -26.405 -17.056 1.000 28.873 254 GLN A N 1
ATOM 3716 C CA . GLN A 1 257 ? -10.854 -25.657 -17.795 1.000 31.712 254 GLN A CA 1
ATOM 3717 C C . GLN A 1 257 ? -10.707 -24.180 -17.485 1.000 27.866 254 GLN A C 1
ATOM 3718 O O . GLN A 1 257 ? -10.232 -23.812 -16.421 1.000 26.238 254 GLN A O 1
ATOM 3732 N N . GLY A 1 258 ? -11.232 -23.358 -18.383 1.000 26.824 255 GLY A N 1
ATOM 3733 C CA . GLY A 1 258 ? -11.155 -21.931 -18.224 1.000 26.215 255 GLY A CA 1
ATOM 3734 C C . GLY A 1 258 ? -12.244 -21.166 -18.948 1.000 26.217 255 GLY A C 1
ATOM 3735 O O . GLY A 1 258 ? -12.900 -21.673 -19.828 1.000 26.392 255 GLY A O 1
ATOM 3739 N N . ILE A 1 259 ? -12.336 -19.898 -18.583 1.000 27.500 256 ILE A N 1
ATOM 3740 C CA . ILE A 1 259 ? -13.159 -18.913 -19.247 1.000 28.828 256 ILE A CA 1
ATOM 3741 C C . ILE A 1 259 ? -12.302 -17.668 -19.361 1.000 26.885 256 ILE A C 1
ATOM 3742 O O . ILE A 1 259 ? -11.463 -17.385 -18.485 1.000 24.805 256 ILE A O 1
ATOM 3758 N N . SER A 1 260 ? -12.563 -16.934 -20.439 1.000 25.194 257 SER A N 1
ATOM 3759 C CA . SER A 1 260 ? -11.863 -15.718 -20.734 1.000 25.277 257 SER A CA 1
ATOM 3760 C C . SER A 1 260 ? -12.889 -14.640 -20.981 1.000 27.273 257 SER A C 1
ATOM 3761 O O . SER A 1 260 ? -13.829 -14.918 -21.718 1.000 29.919 257 SER A O 1
ATOM 3769 N N . GLU A 1 261 ? -12.692 -13.438 -20.435 1.000 27.669 258 GLU A N 1
ATOM 3770 C CA . GLU A 1 261 ? -13.601 -12.322 -20.667 1.000 32.906 258 GLU A CA 1
ATOM 3771 C C . GLU A 1 261 ? -12.821 -11.047 -20.924 1.000 32.074 258 GLU A C 1
ATOM 3772 O O . GLU A 1 261 ? -11.879 -10.771 -20.197 1.000 34.525 258 GLU A O 1
ATOM 3784 N N . PRO A 1 262 ? -13.220 -10.223 -21.915 1.000 32.123 259 PRO A N 1
ATOM 3785 C CA . PRO A 1 262 ? -12.632 -8.892 -22.119 1.000 33.571 259 PRO A CA 1
ATOM 3786 C C . PRO A 1 262 ? -13.192 -7.886 -21.111 1.000 36.293 259 PRO A C 1
ATOM 3787 O O . PRO A 1 262 ? -14.391 -7.884 -20.827 1.000 35.386 259 PRO A O 1
ATOM 3798 N N . VAL A 1 263 ? -12.321 -7.029 -20.567 1.000 39.122 260 VAL A N 1
ATOM 3799 C CA . VAL A 1 263 ? -12.752 -6.023 -19.605 1.000 38.091 260 VAL A CA 1
ATOM 3800 C C . VAL A 1 263 ? -11.822 -4.841 -19.779 1.000 42.651 260 VAL A C 1
ATOM 3801 O O . VAL A 1 263 ? -10.626 -4.932 -19.473 1.000 37.986 260 VAL A O 1
ATOM 3814 N N . GLU A 1 264 ? -12.382 -3.776 -20.370 1.000 48.913 261 GLU A N 1
ATOM 3815 C CA . GLU A 1 264 ? -11.740 -2.469 -20.486 1.000 51.982 261 GLU A CA 1
ATOM 3816 C C . GLU A 1 264 ? -10.438 -2.597 -21.287 1.000 45.992 261 GLU A C 1
ATOM 3817 O O . GLU A 1 264 ? -9.445 -1.978 -20.915 1.000 51.137 261 GLU A O 1
ATOM 3829 N N . GLY A 1 265 ? -10.407 -3.452 -22.332 1.000 41.496 262 GLY A N 1
ATOM 3830 C CA . GLY A 1 265 ? -9.208 -3.718 -23.125 1.000 38.140 262 GLY A CA 1
ATOM 3831 C C . GLY A 1 265 ? -8.201 -4.694 -22.493 1.000 39.310 262 GLY A C 1
ATOM 3832 O O . GLY A 1 265 ? -7.219 -5.089 -23.134 1.000 37.130 262 GLY A O 1
ATOM 3836 N N . PHE A 1 266 ? -8.403 -5.046 -21.213 1.000 34.818 263 PHE A N 1
ATOM 3837 C CA . PHE A 1 266 ? -7.696 -6.143 -20.592 1.000 34.224 263 PHE A CA 1
ATOM 3838 C C . PHE A 1 266 ? -8.494 -7.428 -20.835 1.000 32.641 263 PHE A C 1
ATOM 3839 O O . PHE A 1 266 ? -9.644 -7.428 -21.318 1.000 30.199 263 PHE A O 1
ATOM 3856 N N . THR A 1 267 ? -7.860 -8.553 -20.498 1.000 30.149 264 THR A N 1
ATOM 3857 C CA . THR A 1 267 ? -8.523 -9.836 -20.521 1.000 28.046 264 THR A CA 1
ATOM 3858 C C . THR A 1 267 ? -8.411 -10.449 -19.126 1.000 26.940 264 THR A C 1
ATOM 3859 O O . THR A 1 267 ? -7.297 -10.663 -18.637 1.000 26.559 264 THR A O 1
ATOM 3870 N N . GLN A 1 268 ? -9.546 -10.887 -18.589 1.000 24.446 265 GLN A N 1
ATOM 3871 C CA . GLN A 1 268 ? -9.538 -11.678 -17.377 1.000 26.250 265 GLN A CA 1
ATOM 3872 C C . GLN A 1 268 ? -9.850 -13.141 -17.687 1.000 24.868 265 GLN A C 1
ATOM 3873 O O . GLN A 1 268 ? -10.817 -13.453 -18.356 1.000 24.890 265 GLN A O 1
ATOM 3887 N N . ILE A 1 269 ? -9.070 -14.048 -17.101 1.000 24.885 266 ILE A N 1
ATOM 3888 C CA . ILE A 1 269 ? -9.166 -15.474 -17.377 1.000 25.028 266 ILE A CA 1
ATOM 3889 C C . ILE A 1 269 ? -9.164 -16.176 -16.035 1.000 25.883 266 ILE A C 1
ATOM 3890 O O . ILE A 1 269 ? -8.214 -15.984 -15.286 1.000 23.601 266 ILE A O 1
ATOM 3906 N N . LYS A 1 270 ? -10.159 -17.039 -15.826 1.000 25.313 267 LYS A N 1
ATOM 3907 C CA . LYS A 1 270 ? -10.238 -17.925 -14.684 1.000 27.355 267 LYS A CA 1
ATOM 3908 C C . LYS A 1 270 ? -10.034 -19.356 -15.166 1.000 24.919 267 LYS A C 1
ATOM 3909 O O . LYS A 1 270 ? -10.783 -19.807 -15.999 1.000 24.991 267 LYS A O 1
ATOM 3928 N N . VAL A 1 271 ? -9.065 -20.082 -14.588 1.000 23.990 268 VAL A N 1
ATOM 3929 C CA . VAL A 1 271 ? -8.777 -21.463 -14.888 1.000 23.740 268 VAL A CA 1
ATOM 3930 C C . VAL A 1 271 ? -8.991 -22.268 -13.611 1.000 26.887 268 VAL A C 1
ATOM 3931 O O . VAL A 1 271 ? -8.516 -21.830 -12.567 1.000 25.182 268 VAL A O 1
ATOM 3944 N N . THR A 1 272 ? -9.670 -23.420 -13.676 1.000 27.680 269 THR A N 1
ATOM 3945 C CA . THR A 1 272 ? -9.728 -24.325 -12.538 1.000 27.460 269 THR A CA 1
ATOM 3946 C C . THR A 1 272 ? -8.995 -25.605 -12.914 1.000 29.686 269 THR A C 1
ATOM 3947 O O . THR A 1 272 ? -8.932 -25.987 -14.099 1.000 29.871 269 THR A O 1
ATOM 3958 N N . GLY A 1 273 ? -8.453 -26.246 -11.881 1.000 26.481 270 GLY A N 1
ATOM 3959 C CA . GLY A 1 273 ? -7.755 -27.505 -11.997 1.000 26.931 270 GLY A CA 1
ATOM 3960 C C . GLY A 1 273 ? -7.053 -27.841 -10.686 1.000 26.510 270 GLY A C 1
ATOM 3961 O O . GLY A 1 273 ? -7.582 -27.522 -9.650 1.000 27.227 270 GLY A O 1
ATOM 3965 N N . LYS A 1 274 ? -5.903 -28.510 -10.735 1.000 27.342 271 LYS A N 1
ATOM 3966 C CA . LYS A 1 274 ? -5.224 -29.025 -9.552 1.000 28.784 271 LYS A CA 1
ATOM 3967 C C . LYS A 1 274 ? -3.722 -28.733 -9.588 1.000 27.906 271 LYS A C 1
ATOM 3968 O O . LYS A 1 274 ? -3.120 -28.526 -10.646 1.000 27.680 271 LYS A O 1
ATOM 3987 N N . VAL A 1 275 ? -3.095 -28.786 -8.415 1.000 25.247 272 VAL A N 1
ATOM 3988 C CA . VAL A 1 275 ? -1.659 -28.906 -8.278 1.000 25.296 272 VAL A CA 1
ATOM 3989 C C . VAL A 1 275 ? -1.377 -30.115 -7.397 1.000 26.963 272 VAL A C 1
ATOM 3990 O O . VAL A 1 275 ? -2.193 -30.501 -6.551 1.000 26.853 272 VAL A O 1
ATOM 4003 N N . GLN A 1 276 ? -0.216 -30.727 -7.627 1.000 27.455 273 GLN A N 1
ATOM 4004 C CA . GLN A 1 276 ? 0.367 -31.720 -6.734 1.000 28.832 273 GLN A CA 1
ATOM 4005 C C . GLN A 1 276 ? 1.687 -31.152 -6.238 1.000 26.982 273 GLN A C 1
ATOM 4006 O O . GLN A 1 276 ? 2.419 -30.556 -7.040 1.000 27.743 273 GLN A O 1
ATOM 4020 N N . THR A 1 277 ? 1.959 -31.315 -4.928 1.000 25.408 274 THR A N 1
ATOM 4021 C CA . THR A 1 277 ? 3.212 -30.885 -4.329 1.000 24.499 274 THR A CA 1
ATOM 4022 C C . THR A 1 277 ? 4.150 -32.083 -4.302 1.000 25.061 274 THR A C 1
ATOM 4023 O O . THR A 1 277 ? 3.717 -33.224 -4.095 1.000 24.983 274 THR A O 1
ATOM 4034 N N . PRO A 1 278 ? 5.470 -31.853 -4.453 1.000 24.549 275 PRO A N 1
ATOM 4035 C CA . PRO A 1 278 ? 6.465 -32.929 -4.328 1.000 26.980 275 PRO A CA 1
ATOM 4036 C C . PRO A 1 278 ? 6.587 -33.549 -2.917 1.000 28.269 275 PRO A C 1
ATOM 4037 O O . PRO A 1 278 ? 7.123 -34.646 -2.745 1.000 30.023 275 PRO A O 1
ATOM 4048 N N . TRP A 1 279 ? 6.090 -32.840 -1.904 1.000 25.544 276 TRP A N 1
ATOM 4049 C CA . TRP A 1 279 ? 5.975 -33.387 -0.556 1.000 28.422 276 TRP A CA 1
ATOM 4050 C C . TRP A 1 279 ? 5.066 -34.605 -0.505 1.000 31.376 276 TRP A C 1
ATOM 4051 O O . TRP A 1 279 ? 5.367 -35.483 0.312 1.000 32.155 276 TRP A O 1
ATOM 4072 N N . ALA A 1 280 ? 3.989 -34.648 -1.321 1.000 28.119 277 ALA A N 1
ATOM 4073 C CA . ALA A 1 280 ? 3.058 -35.773 -1.291 1.000 30.442 277 ALA A CA 1
ATOM 4074 C C . ALA A 1 280 ? 2.958 -36.575 -2.600 1.000 33.968 277 ALA A C 1
ATOM 4075 O O . ALA A 1 280 ? 2.227 -37.565 -2.607 1.000 36.021 277 ALA A O 1
ATOM 4082 N N . GLY A 1 281 ? 3.649 -36.159 -3.682 1.000 37.882 278 GLY A N 1
ATOM 4083 C CA . GLY A 1 281 ? 3.554 -36.777 -5.011 1.000 36.632 278 GLY A CA 1
ATOM 4084 C C . GLY A 1 281 ? 2.123 -36.816 -5.546 1.000 37.701 278 GLY A C 1
ATOM 4085 O O . GLY A 1 281 ? 1.237 -36.019 -5.187 1.000 38.672 278 GLY A O 1
ATOM 4089 N N . ASP A 1 282 ? 1.833 -37.865 -6.304 1.000 38.772 279 ASP A N 1
ATOM 4090 C CA . ASP A 1 282 ? 0.545 -37.970 -6.973 1.000 43.982 279 ASP A CA 1
ATOM 4091 C C . ASP A 1 282 ? -0.548 -38.510 -6.043 1.000 44.629 279 ASP A C 1
ATOM 4092 O O . ASP A 1 282 ? -1.703 -38.570 -6.442 1.000 46.463 279 ASP A O 1
ATOM 4101 N N . SER A 1 283 ? -0.231 -38.831 -4.786 1.000 45.976 280 SER A N 1
ATOM 4102 C CA . SER A 1 283 ? -1.244 -39.265 -3.839 1.000 48.805 280 SER A CA 1
ATOM 4103 C C . SER A 1 283 ? -2.242 -38.162 -3.484 1.000 44.521 280 SER A C 1
ATOM 4104 O O . SER A 1 283 ? -3.338 -38.499 -3.058 1.000 47.610 280 SER A O 1
ATOM 4112 N N . VAL A 1 284 ? -1.885 -36.878 -3.646 1.000 35.864 281 VAL A N 1
ATOM 4113 C CA . VAL A 1 284 ? -2.727 -35.778 -3.201 1.000 34.734 281 VAL A CA 1
ATOM 4114 C C . VAL A 1 284 ? -2.818 -34.739 -4.313 1.000 33.304 281 VAL A C 1
ATOM 4115 O O . VAL A 1 284 ? -1.766 -34.327 -4.807 1.000 31.652 281 VAL A O 1
ATOM 4128 N N . SER A 1 285 ? -4.046 -34.250 -4.604 1.000 33.412 282 SER A N 1
ATOM 4129 C CA . SER A 1 285 ? -4.258 -33.133 -5.526 1.000 34.445 282 SER A CA 1
ATOM 4130 C C . SER A 1 285 ? -5.082 -32.010 -4.884 1.000 36.421 282 SER A C 1
ATOM 4131 O O . SER A 1 285 ? -6.199 -32.224 -4.446 1.000 44.265 282 SER A O 1
ATOM 4139 N N . ILE A 1 286 ? -4.586 -30.783 -4.917 1.000 27.971 283 ILE A N 1
ATOM 4140 C CA . ILE A 1 286 ? -5.277 -29.661 -4.314 1.000 26.776 283 ILE A CA 1
ATOM 4141 C C . ILE A 1 286 ? -6.018 -28.936 -5.440 1.000 30.840 283 ILE A C 1
ATOM 4142 O O . ILE A 1 286 ? -5.375 -28.538 -6.420 1.000 27.348 283 ILE A O 1
ATOM 4158 N N . ASN A 1 287 ? -7.335 -28.736 -5.263 1.000 29.020 284 ASN A N 1
ATOM 4159 C CA . ASN A 1 287 ? -8.199 -28.049 -6.212 1.000 32.722 284 ASN A CA 1
ATOM 4160 C C . ASN A 1 287 ? -7.921 -26.539 -6.152 1.000 29.883 284 ASN A C 1
ATOM 4161 O O . ASN A 1 287 ? -8.000 -25.934 -5.075 1.000 25.858 284 ASN A O 1
ATOM 4172 N N . LEU A 1 288 ? -7.589 -25.945 -7.308 1.000 25.126 285 LEU A 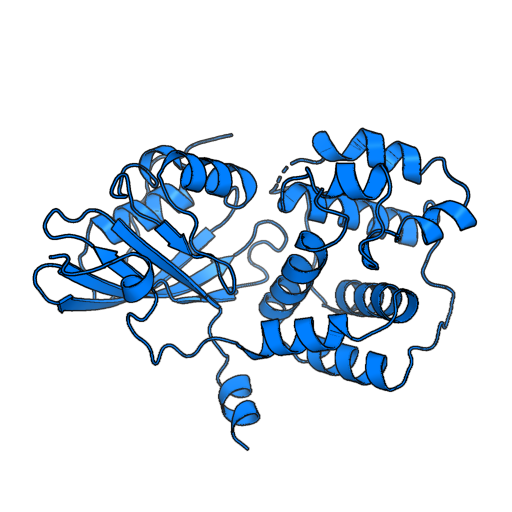N 1
ATOM 4173 C CA . LEU A 1 288 ? -7.241 -24.541 -7.392 1.000 23.694 285 LEU A CA 1
ATOM 4174 C C . LEU A 1 288 ? -8.016 -23.815 -8.466 1.000 24.197 285 LEU A C 1
ATOM 4175 O O . LEU A 1 288 ? -8.400 -24.391 -9.503 1.000 22.561 285 LEU A O 1
ATOM 4191 N N . ALA A 1 289 ? -8.117 -22.513 -8.244 1.000 22.991 286 ALA A N 1
ATOM 4192 C CA . ALA A 1 289 ? -8.394 -21.582 -9.328 1.000 25.833 286 ALA A CA 1
ATOM 4193 C C . ALA A 1 289 ? -7.151 -20.740 -9.540 1.000 23.406 286 ALA A C 1
ATOM 4194 O O . ALA A 1 289 ? -6.398 -20.421 -8.594 1.000 20.508 286 ALA A O 1
ATOM 4201 N N . TRP A 1 290 ? -6.968 -20.363 -10.822 1.000 22.045 287 TRP A N 1
ATOM 4202 C CA A TRP A 1 290 ? -6.020 -19.321 -11.172 0.900 19.568 287 TRP A CA 1
ATOM 4203 C CA B TRP A 1 290 ? -6.008 -19.370 -11.243 0.100 22.120 287 TRP A CA 1
ATOM 4204 C C . TRP A 1 290 ? -6.850 -18.207 -11.776 1.000 22.101 287 TRP A C 1
ATOM 4205 O O . TRP A 1 290 ? -7.680 -18.437 -12.663 1.000 22.458 287 TRP A O 1
ATOM 4245 N N . ARG A 1 291 ? -6.592 -16.973 -11.339 1.000 22.488 288 ARG A N 1
ATOM 4246 C CA . ARG A 1 291 ? -7.333 -15.808 -11.808 1.000 22.897 288 ARG A CA 1
ATOM 4247 C C . ARG A 1 291 ? -6.316 -14.858 -12.409 1.000 24.250 288 ARG A C 1
ATOM 4248 O O . ARG A 1 291 ? -5.573 -14.235 -11.652 1.000 23.631 288 ARG A O 1
ATOM 4269 N N . PHE A 1 292 ? -6.257 -14.767 -13.765 1.000 23.842 289 PHE A N 1
ATOM 4270 C CA . PHE A 1 292 ? -5.321 -13.906 -14.465 1.000 23.187 289 PHE A CA 1
ATOM 4271 C C . PHE A 1 292 ? -6.001 -12.622 -14.937 1.000 23.451 289 PHE A C 1
ATOM 4272 O O . PHE A 1 292 ? -7.112 -12.681 -15.470 1.000 22.482 289 PHE A O 1
ATOM 4289 N N . LEU A 1 293 ? -5.277 -11.505 -14.841 1.000 22.609 290 LEU A N 1
ATOM 4290 C CA . LEU A 1 293 ? -5.603 -10.284 -15.540 1.000 24.030 290 LEU A CA 1
ATOM 4291 C C . LEU A 1 293 ? -4.429 -9.938 -16.459 1.000 25.567 290 LEU A C 1
ATOM 4292 O O . LEU A 1 293 ? -3.292 -9.664 -16.033 1.000 23.897 290 LEU A O 1
ATOM 4308 N N . LEU A 1 294 ? -4.717 -9.974 -17.760 1.000 23.639 291 LEU A N 1
ATOM 4309 C CA . LEU A 1 294 ? -3.719 -9.707 -18.775 1.000 24.519 291 LEU A CA 1
ATOM 4310 C C . LEU A 1 294 ? -3.962 -8.306 -19.338 1.000 25.319 291 LEU A C 1
ATOM 4311 O O . LEU A 1 294 ? -5.110 -7.882 -19.559 1.000 25.126 291 LEU A O 1
ATOM 4327 N N . ASN A 1 295 ? -2.874 -7.588 -19.636 1.000 26.709 292 ASN A N 1
ATOM 4328 C CA . ASN A 1 295 ? -2.984 -6.237 -20.182 1.000 27.464 292 ASN A CA 1
ATOM 4329 C C . ASN A 1 295 ? -3.277 -6.368 -21.684 1.000 29.054 292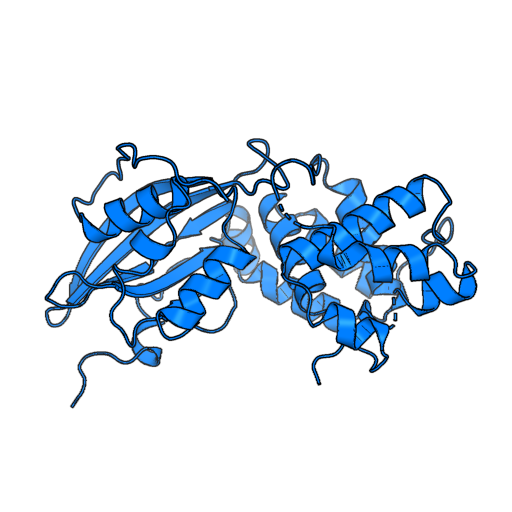 ASN A C 1
ATOM 4330 O O . ASN A 1 295 ? -3.364 -7.482 -22.181 1.000 25.640 292 ASN A O 1
ATOM 4341 N N . PRO A 1 296 ? -3.538 -5.271 -22.422 1.000 29.895 293 PRO A N 1
ATOM 4342 C CA . PRO A 1 296 ? -3.788 -5.341 -23.870 1.000 32.755 293 PRO A CA 1
ATOM 4343 C C . PRO A 1 296 ? -2.712 -6.033 -24.720 1.000 34.818 293 PRO A C 1
ATOM 4344 O O . PRO A 1 296 ? -3.054 -6.611 -25.727 1.000 35.863 293 PRO A O 1
ATOM 4355 N N . GLN A 1 297 ? -1.444 -6.046 -24.265 1.000 32.307 294 GLN A N 1
ATOM 4356 C CA . GLN A 1 297 ? -0.348 -6.722 -24.932 1.000 34.053 294 GLN A CA 1
ATOM 4357 C C . GLN A 1 297 ? -0.210 -8.215 -24.559 1.000 32.648 294 GLN A C 1
ATOM 4358 O O . GLN A 1 297 ? 0.815 -8.805 -24.905 1.000 31.756 294 GLN A O 1
ATOM 4372 N N . GLY A 1 298 ? -1.162 -8.819 -23.814 1.000 30.724 295 GLY A N 1
ATOM 4373 C CA . GLY A 1 298 ? -1.047 -10.199 -23.342 1.000 30.157 295 GLY A CA 1
ATOM 4374 C C . GLY A 1 298 ? -0.048 -10.447 -22.191 1.000 28.834 295 GLY A C 1
ATOM 4375 O O . GLY A 1 298 ? 0.309 -11.611 -21.956 1.000 27.465 295 GLY A O 1
ATOM 4379 N N . LYS A 1 299 ? 0.387 -9.380 -21.484 1.000 27.492 296 LYS A N 1
ATOM 4380 C CA A LYS A 1 299 ? 1.289 -9.527 -20.348 0.500 27.664 296 LYS A CA 1
ATOM 4381 C CA B LYS A 1 299 ? 1.279 -9.502 -20.341 0.500 27.988 296 LYS A CA 1
ATOM 4382 C C . LYS A 1 299 ? 0.441 -9.798 -19.098 1.000 25.208 296 LYS A C 1
ATOM 4383 O O . LYS A 1 299 ? -0.666 -9.281 -18.980 1.000 23.434 296 LYS A O 1
ATOM 4419 N N . ILE A 1 300 ? 0.965 -10.629 -18.180 1.000 24.351 297 ILE A N 1
ATOM 4420 C CA . ILE A 1 300 ? 0.307 -10.885 -16.896 1.000 23.782 297 ILE A CA 1
ATOM 4421 C C . ILE A 1 300 ? 0.511 -9.648 -16.025 1.000 25.593 297 ILE A C 1
ATOM 4422 O O . ILE A 1 300 ? 1.642 -9.362 -15.600 1.000 24.615 297 ILE A O 1
ATOM 4438 N N . PHE A 1 301 ? -0.584 -8.901 -15.809 1.000 25.264 298 PHE A N 1
ATOM 4439 C CA . PHE A 1 301 ? -0.571 -7.838 -14.810 1.000 27.654 298 PHE A CA 1
ATOM 4440 C C . PHE A 1 301 ? -0.747 -8.391 -13.374 1.000 27.614 298 PHE A C 1
ATOM 4441 O O . PHE A 1 301 ? -0.175 -7.882 -12.391 1.000 26.434 298 PHE A O 1
ATOM 4458 N N . PHE A 1 302 ? -1.607 -9.397 -13.241 1.000 25.518 299 PHE A N 1
ATOM 4459 C CA . PHE A 1 302 ? -1.880 -9.997 -11.956 1.000 24.690 299 PHE A CA 1
ATOM 4460 C C . PHE A 1 302 ? -2.315 -11.438 -12.160 1.000 24.633 299 PHE A C 1
ATOM 4461 O O . PHE A 1 302 ? -3.050 -11.711 -13.120 1.000 25.397 299 PHE A O 1
ATOM 4478 N N . VAL A 1 303 ? -1.884 -12.342 -11.264 1.000 22.201 300 VAL A N 1
ATOM 4479 C CA . VAL A 1 303 ? -2.488 -13.644 -11.169 1.000 20.232 300 VAL A CA 1
ATOM 4480 C C . VAL A 1 303 ? -2.627 -14.019 -9.699 1.000 21.508 300 VAL A C 1
ATOM 4481 O O . VAL A 1 303 ? -1.643 -13.887 -8.993 1.000 20.396 300 VAL A O 1
ATOM 4494 N N . ALA A 1 304 ? -3.854 -14.426 -9.317 1.000 21.660 301 ALA A N 1
ATOM 4495 C CA . ALA A 1 304 ? -4.170 -14.975 -7.997 1.000 22.033 301 ALA A CA 1
ATOM 4496 C C . ALA A 1 304 ? -4.284 -16.481 -8.124 1.000 21.830 301 ALA A C 1
ATOM 4497 O O . ALA A 1 304 ? -4.808 -16.981 -9.132 1.000 22.522 301 ALA A O 1
ATOM 4504 N N . ILE A 1 305 ? -3.732 -17.231 -7.174 1.000 19.970 302 ILE A N 1
ATOM 4505 C CA . ILE A 1 305 ? -3.968 -18.660 -7.062 1.000 20.270 302 ILE A CA 1
ATOM 4506 C C . ILE A 1 305 ? -4.791 -18.841 -5.786 1.000 23.733 302 ILE A C 1
ATOM 4507 O O . ILE A 1 305 ? -4.370 -18.330 -4.709 1.000 24.018 302 ILE A O 1
ATOM 4523 N N . ASP A 1 306 ? -5.919 -19.554 -5.911 1.000 22.718 303 ASP A N 1
ATOM 4524 C CA . ASP A 1 306 ? -6.803 -19.823 -4.775 1.000 25.022 303 ASP A CA 1
ATOM 4525 C C . ASP A 1 306 ? -6.984 -21.321 -4.561 1.000 23.875 303 ASP A C 1
ATOM 4526 O O . ASP A 1 306 ? -7.182 -22.066 -5.516 1.000 24.816 303 ASP A O 1
ATOM 4535 N N . VAL A 1 307 ? -7.128 -21.742 -3.293 1.000 24.685 304 VAL A N 1
ATOM 4536 C CA . VAL A 1 307 ? -7.550 -23.085 -2.935 1.000 23.901 304 VAL A CA 1
ATOM 4537 C C . VAL A 1 307 ? -9.066 -23.085 -2.887 1.000 27.385 304 VAL A C 1
ATOM 4538 O O . VAL A 1 307 ? -9.683 -22.264 -2.184 1.000 25.894 304 VAL A O 1
ATOM 4551 N N . LEU A 1 308 ? -9.666 -23.964 -3.695 1.000 26.819 305 LEU A N 1
ATOM 4552 C CA . LEU A 1 308 ? -11.118 -23.928 -3.858 1.000 29.125 305 LEU A CA 1
ATOM 4553 C C . LEU A 1 308 ? -11.794 -24.706 -2.730 1.000 27.339 305 LEU A C 1
ATOM 4554 O O . LEU A 1 308 ? -11.296 -25.739 -2.353 1.000 26.981 305 LEU A O 1
ATOM 4570 N N . ALA A 1 309 ? -12.992 -24.274 -2.348 1.000 27.809 306 ALA A N 1
ATOM 4571 C CA . ALA A 1 309 ? -13.854 -25.011 -1.410 1.000 30.972 306 ALA A CA 1
ATOM 4572 C C . ALA A 1 309 ? -14.383 -26.303 -2.037 1.000 33.942 306 ALA A C 1
ATOM 4573 O O . ALA A 1 309 ? -14.731 -26.297 -3.215 1.000 32.586 306 ALA A O 1
ATOM 4580 N N . SER A 1 310 ? -14.417 -27.403 -1.278 1.000 36.508 307 SER A N 1
ATOM 4581 C CA . SER A 1 310 ? -15.088 -28.623 -1.723 1.000 44.701 307 SER A CA 1
ATOM 4582 C C . SER A 1 310 ? -16.606 -28.438 -1.678 1.000 52.048 307 SER A C 1
ATOM 4583 O O . SER A 1 310 ? -17.112 -27.502 -1.037 1.000 47.742 307 SER A O 1
ATOM 4591 N N . PRO A 1 311 ? -17.392 -29.328 -2.341 1.000 63.843 308 PRO A N 1
ATOM 4592 C CA . PRO A 1 311 ? -18.853 -29.246 -2.271 1.000 65.900 308 PRO A CA 1
ATOM 4593 C C . PRO A 1 311 ? -19.323 -29.382 -0.824 1.000 61.703 308 PRO A C 1
ATOM 4594 O O . PRO A 1 311 ? -20.220 -28.649 -0.417 1.000 57.591 308 PRO A O 1
ATOM 4605 N N . GLN A 1 312 ? -18.650 -30.271 -0.073 1.000 64.018 309 GLN A N 1
ATOM 4606 C CA . GLN A 1 312 ? -18.913 -30.512 1.342 1.000 66.036 309 GLN A CA 1
ATOM 4607 C C . GLN A 1 312 ? -18.697 -29.188 2.108 1.000 61.878 309 GLN A C 1
ATOM 4608 O O . GLN A 1 312 ? -19.544 -28.772 2.889 1.000 56.455 309 GLN A O 1
ATOM 4622 N N . GLU A 1 313 ? -17.592 -28.470 1.869 1.000 52.272 310 GLU A N 1
ATOM 4623 C CA . GLU A 1 313 ? -17.312 -27.248 2.620 1.000 49.520 310 GLU A CA 1
ATOM 4624 C C . GLU A 1 313 ? -18.277 -26.115 2.277 1.000 42.652 310 GLU A C 1
ATOM 4625 O O . GLU A 1 313 ? -18.639 -25.334 3.144 1.000 46.244 310 GLU A O 1
ATOM 4637 N N . LEU A 1 314 ? -18.742 -26.051 1.039 1.000 41.255 311 LEU A N 1
ATOM 4638 C CA . LEU A 1 314 ? -19.750 -25.058 0.718 1.000 51.207 311 LEU A CA 1
ATOM 4639 C C . LEU A 1 314 ? -21.057 -25.333 1.471 1.000 55.324 311 LEU A C 1
ATOM 4640 O O . LEU A 1 314 ? -21.558 -24.451 2.162 1.000 64.933 311 LEU A O 1
ATOM 4656 N N . LEU A 1 315 ? -21.554 -26.569 1.405 1.000 56.734 312 LEU A N 1
ATOM 4657 C CA . LEU A 1 315 ? -22.720 -27.004 2.171 1.000 59.081 312 LEU A CA 1
ATOM 4658 C C . LEU A 1 315 ? -22.603 -26.568 3.638 1.000 58.084 312 LEU A C 1
ATOM 4659 O O . LEU A 1 315 ? -23.497 -25.884 4.114 1.000 59.315 312 LEU A O 1
ATOM 4675 N N . ASN A 1 316 ? -21.475 -26.913 4.298 1.000 56.713 313 ASN A N 1
ATOM 4676 C CA . ASN A 1 316 ? -21.264 -26.795 5.741 1.000 65.436 313 ASN A CA 1
ATOM 4677 C C . ASN A 1 316 ? -21.267 -25.338 6.195 1.000 69.421 313 ASN A C 1
ATOM 4678 O O . ASN A 1 316 ? -21.914 -25.022 7.198 1.000 71.261 313 ASN A O 1
ATOM 4689 N N . MET A 1 317 ? -20.565 -24.482 5.433 1.000 70.591 314 MET A N 1
ATOM 4690 C CA . MET A 1 317 ? -20.522 -23.032 5.612 1.000 80.420 314 MET A CA 1
ATOM 4691 C C . MET A 1 317 ? -21.738 -22.338 4.977 1.000 79.046 314 MET A C 1
ATOM 4692 O O . MET A 1 317 ? -21.613 -21.221 4.462 1.000 78.638 314 MET A O 1
ATOM 4706 N N . GLY A 1 318 ? -22.889 -23.030 4.938 1.000 70.412 315 GLY A N 1
ATOM 4707 C CA . GLY A 1 318 ? -24.198 -22.408 4.893 1.000 76.491 315 GLY A CA 1
ATOM 4708 C C . GLY A 1 318 ? -25.121 -22.818 6.045 1.000 80.404 315 GLY A C 1
ATOM 4709 O O . GLY A 1 318 ? -25.821 -21.949 6.561 1.000 83.798 315 G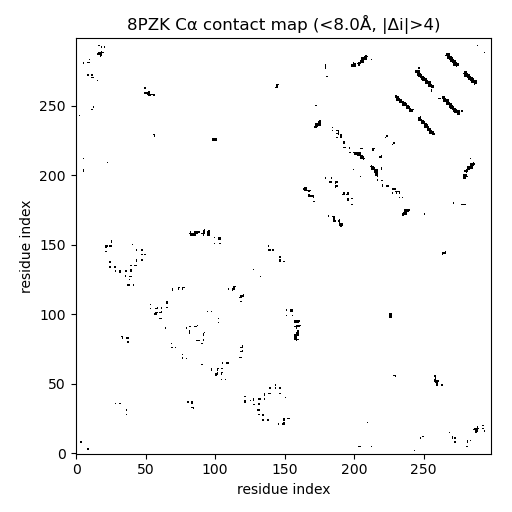LY A O 1
ATOM 4713 N N . PHE A 1 319 ? -25.107 -24.108 6.459 1.000 86.766 316 PHE A N 1
ATOM 4714 C CA . PHE A 1 319 ? -26.277 -24.782 7.029 1.000 84.426 316 PHE A CA 1
ATOM 4715 C C . PHE A 1 319 ? -25.924 -25.720 8.199 1.000 77.279 316 PHE A C 1
ATOM 4716 O O . PHE A 1 319 ? -24.730 -25.902 8.553 1.000 72.138 316 PHE A O 1
#

Sequence (299 aa):
HMTFTIESARSSIFPDTQVANVIPATVASFNQLSGEDQLALLWFVYTEMGVTITPAAVNMIFAEKTLTQIQQQMPAQEQTQVMDLVNHTDTPICRTYSSSFGTNVKLGFWYQLSEWMKQGIVAPIPEGYQLSTKASDVLQAIRQLEPGQQLTVLQDIVVNMGYTSQQVAPRTQINIEGINNETVLSYMENMNAFNFPAAVVALFTEDGALQPPFQEPIVGQESILAYMHEECYGLKLIPEQGISEPVEGFTQIKVTGKVQTPWAGDSVSINLAWWRFLLNPQGKKIFFVAIDVLASPQELLNMGF

Foldseek 3Di:
DDPDDQVRLVCPPVPFFFLVVLVVLLVLLLVDDLLLNVVLVLCLVVVLPFAFDLPQDAQVLVVVVLVVLLPDPQVVNSVLSVFLNQNDDPSLQSLLVGFLRNLVVSVVVLSVCLVVVSYPHSPVPDDHDVSSVVSSVSLNPDRSVSNVVSVSVSSNPTGYHCDFFDDFDDDDAAADDAVLVRQLQRRLQRLVLVSNLVLADQQAWEAEAPGDTQGGSVRSSVNCVRARRSKHDHWYYKYWDDDPLKIKMKTWDWMDHNRRPPPDTFIWIWIFIAHNVSGTRYIYIGGHDDPVSVVVVPD

Radius of gyration: 20.4 Å; Cα contacts (8 Å, |Δi|>4): 477; chains: 1; bounding box: 50×50×54 Å

Solvent-accessible surface area: 14855 Å² total

InterPro domains:
  IPR002075 Nuclear transport factor 2 domain [PF02136] (195-305)
  IPR015233 Orange carotenoid-binding protein, N-terminal [PF09150] (15-164)
  IPR015233 Orange carotenoid-binding protein, N-terminal [PS51773] (18-169)
  IPR032710 NTF2-like domain superfamily [SSF54427] (178-313)
  IPR036917 Orange carotenoid-binding protein, N-terminal domain superfamily [G3DSA:1.10.2090.10] (13-174)
  IPR036917 Orange carotenoid-binding protein, N-terminal domain superfamily [SSF81930] (3-171)

Secondary structure (DSSP, 8-state):
--S--HHHHTTSSTT--B-THHHHHHHHHTTS-HHHHHHHHHHHHHHS--PPPSTT---TTTHHHHHHHHHS-HHHHHHH--TTTT---HHHHHHHHS-HHHHHHHHHHHHHHHHTTSS--S-TTPPPPHHHHHHHHHHHHS-HHHHHHHHHHHHHH-S----PPPPP-----BT---HHHHHHHHHHHHT-HHHHHTTEEEEEEEE-TTSPPEESHHHHHHHHHHH-TT-EEEEEEEEEEEETTEEEEEEEEEEE-TTTGGG--EEEEEEEEE-TTS-EEEEEEEEBPPHHHHHHTT-